Protein AF-A0A1I4UWG9-F1 (afdb_monomer)

Solvent-accessible surface area (backbone atoms only — not comparable to full-atom values): 16525 Å² total; per-residue (Å²): 135,83,64,63,66,64,56,52,54,52,53,52,56,35,49,36,51,18,51,28,23,53,46,4,21,56,43,1,28,54,44,15,39,52,52,28,56,76,71,67,50,53,74,66,58,28,51,51,21,16,55,51,3,14,53,43,12,24,50,24,50,67,44,53,82,50,92,44,73,66,56,28,46,54,44,34,46,52,20,35,51,27,19,46,52,18,21,48,50,27,10,47,44,26,69,68,25,50,83,75,36,92,69,40,33,60,59,49,48,34,59,24,28,17,30,38,27,33,31,24,41,59,24,64,64,23,30,24,32,16,43,26,17,26,50,19,22,51,49,21,60,76,68,67,47,38,62,86,46,48,65,48,49,50,53,9,41,54,22,10,41,54,20,35,47,47,25,46,67,76,46,53,77,84,74,69,98,67,74,83,77,76,79,74,76,77,34,51,54,70,66,52,9,46,51,33,7,50,52,17,23,52,40,30,50,53,44,54,53,46,27,78,73,71,62,56,88,58,52,67,44,15,29,51,29,15,37,71,24,58,46,94,40,44,68,53,14,42,52,40,20,54,28,37,44,56,11,31,54,54,11,40,53,52,18,61,71,41,44,70,46,32,77,77,38,49,68,57,34,53,52,49,32,47,54,23,50,24,46,20,61,52,23,48,87,83,34,48,24,58,12,34,12,23,47,32,20,26,53,46,39,53,38,46,64,72,68,54,75,53,65,66,61,58,48,38,56,53,54,35,28,42,48,14,19,48,51,34,32,51,52,26,52,53,52,50,52,52,53,54,52,50,57,57,60,75,69,54,135

Sequence (349 aa):
MTLAPLQLDLRRTTLFKGARIVASYGMAAVLALALARLLGLGPQERELTLMLAANMALWACVSEAGRSRLHGACLLVLLCVAFVLGAGSFAWLSGLLTHAGVVAPEFALLIGAAAVGGLRRFGSAGAGVGSQFYIGQMLAWSLGLRADHLALLLVAGLASVGAALLARGLLTEFIPPQAPAAPEPPGPDTLTAIEMGLQSGCGALLVLALDALVGLKEPAWAVTACVYVIAGSPAQTLARGRQRMVGTVVGVALGLAALPLVYRAPWLAWVGSAAAMMLYTTALAARYDLACGAFAFTLMVTLAAQGEHSLAVLAARAWETLLGAAIAMILARVLRVLRVRRAAGEAGP

pLDDT: mean 90.26, std 11.13, range [44.56, 98.69]

Structure (mmCIF, N/CA/C/O backbone):
data_AF-A0A1I4UWG9-F1
#
_entry.id   AF-A0A1I4UWG9-F1
#
loop_
_atom_site.group_PDB
_atom_site.id
_atom_site.type_symbol
_atom_site.label_atom_id
_atom_site.label_alt_id
_atom_site.label_comp_id
_atom_site.label_asym_id
_atom_site.label_entity_id
_atom_site.label_seq_id
_atom_site.pdbx_PDB_ins_code
_atom_site.Cartn_x
_atom_site.Cartn_y
_atom_site.Cartn_z
_atom_site.occupancy
_atom_site.B_iso_or_equiv
_atom_site.auth_seq_id
_atom_site.auth_comp_id
_atom_site.auth_asym_id
_atom_site.auth_atom_id
_atom_site.pdbx_PDB_model_num
ATOM 1 N N . MET A 1 1 ? 27.370 -31.043 -6.985 1.00 45.97 1 MET A N 1
ATOM 2 C CA . MET A 1 1 ? 27.483 -29.724 -6.325 1.00 45.97 1 MET A CA 1
ATOM 3 C C . MET A 1 1 ? 26.124 -29.404 -5.706 1.00 45.97 1 MET A C 1
ATOM 5 O O . MET A 1 1 ? 25.134 -29.319 -6.419 1.00 45.97 1 MET A O 1
ATOM 9 N N . THR A 1 2 ? 26.038 -29.440 -4.379 1.00 45.16 2 THR A N 1
ATOM 10 C CA . THR A 1 2 ? 24.802 -29.578 -3.587 1.00 45.16 2 THR A CA 1
ATOM 11 C C . THR A 1 2 ? 24.036 -28.256 -3.459 1.00 45.16 2 THR A C 1
ATOM 13 O O . THR A 1 2 ? 24.419 -27.398 -2.674 1.00 45.16 2 THR A O 1
ATOM 16 N N . LEU A 1 3 ? 22.933 -28.105 -4.201 1.00 52.25 3 LEU A N 1
ATOM 17 C CA . LEU A 1 3 ? 22.003 -26.960 -4.117 1.00 52.25 3 LEU A CA 1
ATOM 18 C C . LEU A 1 3 ? 21.084 -26.990 -2.874 1.00 52.25 3 LEU A C 1
ATOM 20 O O . LEU A 1 3 ? 20.427 -25.999 -2.566 1.00 52.25 3 LEU A O 1
ATOM 24 N N . ALA A 1 4 ? 21.033 -28.116 -2.157 1.00 52.00 4 ALA A N 1
ATOM 25 C CA . ALA A 1 4 ? 20.125 -28.337 -1.031 1.00 52.00 4 ALA A CA 1
ATOM 26 C C . ALA A 1 4 ? 20.292 -27.369 0.170 1.00 52.00 4 ALA A C 1
ATOM 28 O O . ALA A 1 4 ? 19.270 -26.857 0.628 1.00 52.00 4 ALA A O 1
ATOM 29 N N . PRO A 1 5 ? 21.507 -27.062 0.679 1.00 58.38 5 PRO A N 1
ATOM 30 C CA . PRO A 1 5 ? 21.655 -26.174 1.839 1.00 58.38 5 PRO A CA 1
ATOM 31 C C . PRO A 1 5 ? 21.251 -24.722 1.530 1.00 58.38 5 PRO A C 1
ATOM 33 O O . PRO A 1 5 ? 20.501 -24.123 2.293 1.00 58.38 5 PRO A O 1
ATOM 36 N N . LEU A 1 6 ? 21.613 -24.195 0.353 1.00 57.12 6 LEU A N 1
ATOM 37 C CA . LEU A 1 6 ? 21.257 -22.830 -0.060 1.00 57.12 6 LEU A CA 1
ATOM 38 C C . LEU A 1 6 ? 19.732 -22.633 -0.198 1.00 57.12 6 LEU A C 1
ATOM 40 O O . LEU A 1 6 ? 19.195 -21.577 0.135 1.00 57.12 6 LEU A O 1
ATOM 44 N N . GLN A 1 7 ? 19.011 -23.653 -0.677 1.00 55.16 7 GLN A N 1
ATOM 45 C CA . GLN A 1 7 ? 17.549 -23.601 -0.798 1.00 55.16 7 GLN A CA 1
ATOM 46 C C . GLN A 1 7 ? 16.831 -23.640 0.560 1.00 55.16 7 GLN A C 1
ATOM 48 O O . GLN A 1 7 ? 15.765 -23.035 0.701 1.00 55.16 7 GLN A O 1
ATOM 53 N N . LEU A 1 8 ? 17.396 -24.334 1.552 1.00 57.66 8 LEU A N 1
ATOM 54 C CA . LEU A 1 8 ? 16.871 -24.375 2.920 1.00 57.66 8 LEU A CA 1
ATOM 55 C C . LEU A 1 8 ? 16.989 -23.008 3.613 1.00 57.66 8 LEU A C 1
ATOM 57 O O . LEU A 1 8 ? 16.011 -22.554 4.213 1.00 57.66 8 LEU A O 1
ATOM 61 N N . ASP A 1 9 ? 18.118 -22.317 3.448 1.00 64.19 9 ASP A N 1
ATOM 62 C CA . ASP A 1 9 ? 18.363 -20.998 4.052 1.00 64.19 9 ASP A CA 1
ATOM 63 C C . ASP A 1 9 ? 17.466 -19.900 3.460 1.00 64.19 9 ASP A C 1
ATOM 65 O O . ASP A 1 9 ? 16.913 -19.068 4.189 1.00 64.19 9 ASP A O 1
ATOM 69 N N . LEU A 1 10 ? 17.214 -19.938 2.146 1.00 60.25 10 LEU A N 1
ATOM 70 C CA . LEU A 1 10 ? 16.273 -19.016 1.497 1.00 60.25 10 LEU A CA 1
ATOM 71 C C . LEU A 1 10 ? 14.837 -19.218 1.999 1.00 60.25 10 LEU A C 1
ATOM 73 O O . LEU A 1 10 ? 14.144 -18.245 2.305 1.00 60.25 10 LEU A O 1
ATOM 77 N N . ARG A 1 11 ? 14.387 -20.474 2.136 1.00 62.81 11 ARG A N 1
ATOM 78 C CA . ARG A 1 11 ? 13.041 -20.780 2.652 1.00 62.81 11 ARG A CA 1
ATOM 79 C C . ARG A 1 11 ? 12.868 -20.282 4.084 1.00 62.81 11 ARG A C 1
ATOM 81 O O . ARG A 1 11 ? 11.863 -19.629 4.366 1.00 62.81 11 ARG A O 1
ATOM 88 N N . ARG A 1 12 ? 13.854 -20.512 4.957 1.00 69.12 12 ARG A N 1
ATOM 89 C CA . ARG A 1 12 ? 13.839 -19.992 6.336 1.00 69.12 12 ARG A CA 1
ATOM 90 C C . ARG A 1 12 ? 13.755 -18.472 6.354 1.00 69.12 12 ARG A C 1
ATOM 92 O O . ARG A 1 12 ? 12.808 -17.930 6.921 1.00 69.12 12 ARG A O 1
ATOM 99 N N . THR A 1 13 ? 14.633 -17.796 5.618 1.00 72.62 13 THR A N 1
ATOM 100 C CA . THR A 1 13 ? 14.653 -16.327 5.545 1.00 72.62 13 THR A CA 1
ATOM 101 C C . THR A 1 13 ? 13.297 -15.742 5.128 1.00 72.62 13 THR A C 1
ATOM 103 O O . THR A 1 13 ? 12.821 -14.763 5.709 1.00 72.62 13 THR A O 1
ATOM 106 N N . THR A 1 14 ? 12.625 -16.359 4.149 1.00 72.94 14 THR A N 1
ATOM 107 C CA . THR A 1 14 ? 11.300 -15.897 3.699 1.00 72.94 14 THR A CA 1
ATOM 108 C C . THR A 1 14 ? 10.192 -16.111 4.735 1.00 72.94 14 THR A C 1
ATOM 110 O O . THR A 1 14 ? 9.339 -15.237 4.893 1.00 72.94 14 THR A O 1
ATOM 113 N N . LEU A 1 15 ? 10.218 -17.215 5.488 1.00 79.12 15 LEU A N 1
ATOM 114 C CA . LEU A 1 15 ? 9.243 -17.481 6.551 1.00 79.12 15 LEU A CA 1
ATOM 115 C C . LEU A 1 15 ? 9.379 -16.488 7.709 1.00 79.12 15 LEU A C 1
ATOM 117 O O . LEU A 1 15 ? 8.369 -15.952 8.164 1.00 79.12 15 LEU A O 1
ATOM 121 N N . PHE A 1 16 ? 10.609 -16.178 8.132 1.00 84.69 16 PHE A N 1
ATOM 122 C CA . PHE A 1 16 ? 10.856 -15.158 9.157 1.00 84.69 16 PHE A CA 1
ATOM 123 C C . PHE A 1 16 ? 10.387 -13.774 8.712 1.00 84.69 16 PHE A C 1
ATOM 125 O O . PHE A 1 16 ? 9.784 -13.045 9.501 1.00 84.69 16 PHE A O 1
ATOM 132 N N . LYS A 1 17 ? 10.577 -13.426 7.430 1.00 85.75 17 LYS A N 1
ATOM 133 C CA . LYS A 1 17 ? 10.025 -12.183 6.877 1.00 85.75 17 LYS A CA 1
ATOM 134 C C . LYS A 1 17 ? 8.494 -12.158 6.959 1.00 85.75 17 LYS A C 1
ATOM 136 O O . LYS A 1 17 ? 7.943 -11.151 7.401 1.00 85.75 17 LYS A O 1
ATOM 141 N N . GLY A 1 18 ? 7.821 -13.249 6.592 1.00 87.38 18 GLY A N 1
ATOM 142 C CA . GLY A 1 18 ? 6.366 -13.368 6.716 1.00 87.38 18 GLY A CA 1
ATOM 143 C C . GLY A 1 18 ? 5.885 -13.238 8.165 1.00 87.38 18 GLY A C 1
ATOM 144 O O . GLY A 1 18 ? 4.992 -12.440 8.449 1.00 87.38 18 GLY A O 1
ATOM 145 N N . ALA A 1 19 ? 6.513 -13.959 9.098 1.00 90.56 19 ALA A N 1
ATOM 146 C CA . ALA A 1 19 ? 6.181 -13.895 10.522 1.00 90.56 19 ALA A CA 1
ATOM 147 C C . ALA A 1 19 ? 6.368 -12.480 11.091 1.00 90.56 19 ALA A C 1
ATOM 149 O O . ALA A 1 19 ? 5.523 -11.990 11.840 1.00 90.56 19 ALA A O 1
ATOM 150 N N . ARG A 1 20 ? 7.435 -11.785 10.678 1.00 92.38 20 ARG A N 1
ATOM 151 C CA . ARG A 1 20 ? 7.710 -10.406 11.090 1.00 92.38 20 ARG A CA 1
ATOM 152 C C . ARG A 1 20 ? 6.604 -9.439 10.691 1.00 92.38 20 ARG A C 1
ATOM 154 O O . ARG A 1 20 ? 6.311 -8.541 11.464 1.00 92.38 20 ARG A O 1
ATOM 161 N N . ILE A 1 21 ? 5.988 -9.630 9.528 1.00 93.25 21 ILE A N 1
ATOM 162 C CA . ILE A 1 21 ? 4.917 -8.763 9.018 1.00 93.25 21 ILE A CA 1
ATOM 163 C C . ILE A 1 21 ? 3.648 -8.898 9.864 1.00 93.25 21 ILE A C 1
ATOM 165 O O . ILE A 1 21 ? 3.046 -7.895 10.252 1.00 93.25 21 ILE A O 1
ATOM 169 N N . VAL A 1 22 ? 3.276 -10.132 10.210 1.00 94.38 22 VAL A N 1
ATOM 170 C CA . VAL A 1 22 ? 2.136 -10.400 11.100 1.00 94.38 22 VAL A CA 1
ATOM 171 C C . VAL A 1 22 ? 2.426 -9.876 12.511 1.00 94.38 22 VAL A C 1
ATOM 173 O O . VAL A 1 22 ? 1.591 -9.197 13.108 1.00 94.38 22 VAL A O 1
ATOM 176 N N . ALA A 1 23 ? 3.633 -10.123 13.026 1.00 95.25 23 ALA A N 1
ATOM 177 C CA . ALA A 1 23 ? 4.042 -9.657 14.345 1.00 95.25 23 ALA A CA 1
ATOM 178 C C . ALA A 1 23 ? 4.081 -8.122 14.432 1.00 95.25 23 ALA A C 1
ATOM 180 O O . ALA A 1 23 ? 3.583 -7.555 15.403 1.00 95.25 23 ALA A O 1
ATOM 181 N N . SER A 1 24 ? 4.621 -7.437 13.417 1.00 96.62 24 SER A N 1
ATOM 182 C CA . SER A 1 24 ? 4.671 -5.972 13.382 1.00 96.62 24 SER A CA 1
ATOM 183 C C . SER A 1 24 ? 3.277 -5.355 13.354 1.00 96.62 24 SER A C 1
ATOM 185 O O . SER A 1 24 ? 3.057 -4.364 14.041 1.00 96.62 24 SER A O 1
ATOM 187 N N . TYR A 1 25 ? 2.328 -5.959 12.626 1.00 96.69 25 TYR A N 1
ATOM 188 C CA . TYR A 1 25 ? 0.930 -5.518 12.608 1.00 96.69 25 TYR A CA 1
ATOM 189 C C . TYR A 1 25 ? 0.307 -5.580 14.010 1.00 96.69 25 TYR A C 1
ATOM 191 O O . TYR A 1 25 ? -0.193 -4.576 14.517 1.00 96.69 25 TYR A O 1
ATOM 199 N N . GLY A 1 26 ? 0.388 -6.746 14.664 1.00 95.94 26 GLY A N 1
ATOM 200 C CA . GLY A 1 26 ? -0.192 -6.952 15.993 1.00 95.94 26 GLY A CA 1
ATOM 201 C C . GLY A 1 26 ? 0.456 -6.077 17.068 1.00 95.94 26 GLY A C 1
ATOM 202 O O . GLY A 1 26 ? -0.244 -5.439 17.853 1.00 95.94 26 GLY A O 1
ATOM 203 N N . MET A 1 27 ? 1.789 -5.986 17.079 1.00 97.62 27 MET A N 1
ATOM 204 C CA . MET A 1 27 ? 2.506 -5.142 18.040 1.00 97.62 27 MET A CA 1
ATOM 205 C C . MET A 1 27 ? 2.220 -3.655 17.834 1.00 97.62 27 MET A C 1
ATOM 207 O O . MET A 1 27 ? 2.049 -2.940 18.818 1.00 97.62 27 MET A O 1
ATOM 211 N N . ALA A 1 28 ? 2.126 -3.189 16.586 1.00 98.31 28 ALA A N 1
ATOM 212 C CA . ALA A 1 28 ? 1.790 -1.799 16.299 1.00 98.31 28 ALA A CA 1
ATOM 213 C C . ALA A 1 28 ? 0.372 -1.462 16.763 1.00 98.31 28 ALA A C 1
ATOM 215 O O . ALA A 1 28 ? 0.177 -0.413 17.370 1.00 98.31 28 ALA A O 1
ATOM 216 N N . ALA A 1 29 ? -0.592 -2.368 16.562 1.00 97.25 29 ALA A N 1
ATOM 217 C CA . ALA A 1 29 ? -1.955 -2.191 17.054 1.00 97.25 29 ALA A CA 1
ATOM 218 C C . ALA A 1 29 ? -2.005 -2.053 18.587 1.00 97.25 29 ALA A C 1
ATOM 220 O O . ALA A 1 29 ? -2.629 -1.129 19.113 1.00 97.25 29 ALA A O 1
ATOM 221 N N . VAL A 1 30 ? -1.304 -2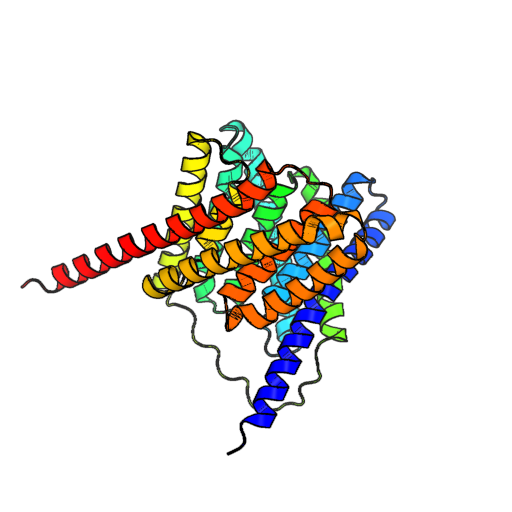.935 19.310 1.00 97.94 30 VAL A N 1
ATOM 222 C CA . VAL A 1 30 ? -1.239 -2.906 20.783 1.00 97.94 30 VAL A CA 1
ATOM 223 C C . VAL A 1 30 ? -0.536 -1.645 21.288 1.00 97.94 30 VAL A C 1
ATOM 225 O O . VAL A 1 30 ? -1.047 -0.977 22.189 1.00 97.94 30 VAL A O 1
ATOM 228 N N . LEU A 1 31 ? 0.610 -1.290 20.700 1.00 98.12 31 LEU A N 1
ATOM 229 C CA . LEU A 1 31 ? 1.379 -0.113 21.102 1.00 98.12 31 LEU A CA 1
ATOM 230 C C . LEU A 1 31 ? 0.610 1.185 20.821 1.00 98.12 31 LEU A C 1
ATOM 232 O O . LEU A 1 31 ? 0.565 2.064 21.679 1.00 98.12 31 LEU A O 1
ATOM 236 N N . ALA A 1 32 ? -0.045 1.285 19.664 1.00 98.06 32 ALA A N 1
ATOM 237 C CA . ALA A 1 32 ? -0.890 2.422 19.316 1.00 98.06 32 ALA A CA 1
ATOM 238 C C . ALA A 1 32 ? -2.060 2.578 20.290 1.00 98.06 32 ALA A C 1
ATOM 240 O O . ALA A 1 32 ? -2.316 3.682 20.762 1.00 98.06 32 ALA A O 1
ATOM 241 N N . LEU A 1 33 ? -2.728 1.479 20.656 1.00 96.94 33 LEU A N 1
ATOM 242 C CA . LEU A 1 33 ? -3.815 1.512 21.633 1.00 96.94 33 LEU A CA 1
ATOM 243 C C . LEU A 1 33 ? -3.332 1.963 23.018 1.00 96.94 33 LEU A C 1
ATOM 245 O O . LEU A 1 33 ? -4.026 2.727 23.691 1.00 96.94 33 LEU A O 1
ATOM 249 N N . ALA A 1 34 ? -2.155 1.503 23.448 1.00 97.62 34 ALA A N 1
ATOM 250 C CA . ALA A 1 34 ? -1.554 1.918 24.711 1.00 97.62 34 ALA A CA 1
ATOM 251 C C . ALA A 1 34 ? -1.223 3.419 24.708 1.00 97.62 34 ALA A C 1
ATOM 253 O O . ALA A 1 34 ? -1.657 4.137 25.608 1.00 97.62 34 ALA A O 1
ATOM 254 N N . LEU A 1 35 ? -0.532 3.907 23.672 1.00 97.50 35 LEU A N 1
ATOM 255 C CA . LEU A 1 35 ? -0.201 5.328 23.523 1.00 97.50 35 LEU A CA 1
ATOM 256 C C . LEU A 1 35 ? -1.456 6.200 23.455 1.00 97.50 35 LEU A C 1
ATOM 258 O O . LEU A 1 35 ? -1.546 7.206 24.149 1.00 97.50 35 LEU A O 1
ATOM 262 N N . ALA A 1 36 ? -2.457 5.788 22.681 1.00 96.56 36 ALA A N 1
ATOM 263 C CA . ALA A 1 36 ? -3.693 6.539 22.534 1.00 96.56 36 ALA A CA 1
ATOM 264 C C . ALA A 1 36 ? -4.489 6.624 23.852 1.00 96.56 36 ALA A C 1
ATOM 266 O O . ALA A 1 36 ? -5.091 7.655 24.140 1.00 96.56 36 ALA A O 1
ATOM 267 N N . ARG A 1 37 ? -4.447 5.583 24.699 1.00 96.50 37 ARG A N 1
ATOM 268 C CA . ARG A 1 37 ? -5.008 5.637 26.063 1.00 96.50 37 ARG A CA 1
ATOM 269 C C . ARG A 1 37 ? -4.228 6.583 26.975 1.00 96.50 37 ARG A C 1
ATOM 271 O O . ARG A 1 37 ? -4.854 7.330 27.717 1.00 96.50 37 ARG A O 1
ATOM 278 N N . LEU A 1 38 ? -2.895 6.561 26.917 1.00 97.56 38 LEU A N 1
ATOM 279 C CA . LEU A 1 38 ? -2.044 7.457 27.712 1.00 97.56 38 LEU A CA 1
ATOM 280 C C . LEU A 1 38 ? -2.258 8.931 27.349 1.00 97.56 38 LEU A C 1
ATOM 282 O O . LEU A 1 38 ? -2.202 9.790 28.221 1.00 97.56 38 LEU A O 1
ATOM 286 N N . LEU A 1 39 ? -2.541 9.210 26.078 1.00 97.50 39 LEU A N 1
ATOM 287 C CA . LEU A 1 39 ? -2.839 10.550 25.572 1.00 97.50 39 LEU A CA 1
ATOM 288 C C . LEU A 1 39 ? -4.299 10.982 25.796 1.00 97.50 39 LEU A C 1
ATOM 290 O O . LEU A 1 39 ? -4.667 12.081 25.396 1.00 97.50 39 LEU A O 1
ATOM 294 N N . GLY A 1 40 ? -5.136 10.142 26.416 1.00 97.50 40 GLY A N 1
ATOM 295 C CA . GLY A 1 40 ? -6.536 10.473 26.694 1.00 97.50 40 GLY A CA 1
ATOM 296 C C . GLY A 1 40 ? -7.428 10.560 25.451 1.00 97.50 40 GLY A C 1
ATOM 297 O O . GLY A 1 40 ? -8.461 11.223 25.501 1.00 97.50 40 GLY A O 1
ATOM 298 N N . LEU A 1 41 ? -7.051 9.902 24.348 1.00 97.38 41 LEU A N 1
ATOM 299 C CA . LEU A 1 41 ? -7.793 9.964 23.089 1.00 97.38 41 LEU A CA 1
ATOM 300 C C . LEU A 1 41 ? -9.161 9.269 23.178 1.00 97.38 41 LEU A C 1
ATOM 302 O O . LEU A 1 41 ? -9.331 8.226 23.831 1.00 97.38 41 LEU A O 1
ATOM 306 N N . GLY A 1 42 ? -10.137 9.818 22.458 1.00 97.56 42 GLY A N 1
ATOM 307 C CA . GLY A 1 42 ? -11.492 9.285 22.366 1.00 97.56 42 GLY A CA 1
ATOM 308 C C . GLY A 1 42 ? -11.551 7.885 21.732 1.00 97.56 42 GLY A C 1
ATOM 309 O O . GLY A 1 42 ? -10.574 7.399 21.160 1.00 97.56 42 GLY A O 1
ATOM 310 N N . PRO A 1 43 ? -12.684 7.162 21.833 1.00 96.81 43 PRO A N 1
ATOM 311 C CA . PRO A 1 43 ? -12.838 5.836 21.222 1.00 96.81 43 PRO A CA 1
ATOM 312 C C . PRO A 1 43 ? -12.535 5.797 19.714 1.00 96.81 43 PRO A C 1
ATOM 314 O O . PRO A 1 43 ? -11.781 4.932 19.277 1.00 96.81 43 PRO A O 1
ATOM 317 N N . GLN A 1 44 ? -13.057 6.758 18.947 1.00 96.00 44 GLN A N 1
ATOM 318 C CA . GLN A 1 44 ? -12.861 6.828 17.493 1.00 96.00 44 GLN A CA 1
ATOM 319 C C . GLN A 1 44 ? -11.403 7.134 17.121 1.00 96.00 44 GLN A C 1
ATOM 321 O O . GLN A 1 44 ? -10.819 6.470 16.270 1.00 96.00 44 GLN A O 1
ATOM 326 N N . GLU A 1 45 ? -10.776 8.088 17.813 1.00 97.31 45 GLU A N 1
ATOM 327 C CA . GLU A 1 45 ? -9.366 8.439 17.604 1.00 97.31 45 GLU A CA 1
ATOM 328 C C . GLU A 1 45 ? -8.432 7.264 17.929 1.00 97.31 45 GLU A C 1
ATOM 330 O O . GLU A 1 45 ? -7.443 7.034 17.228 1.00 97.31 45 GLU A O 1
ATOM 335 N N . ARG A 1 46 ? -8.757 6.485 18.971 1.00 97.44 46 ARG A N 1
ATOM 336 C CA . ARG A 1 46 ? -8.034 5.256 19.334 1.00 97.44 46 ARG A CA 1
ATOM 337 C C . ARG A 1 46 ? -8.107 4.205 18.231 1.00 97.44 46 ARG A C 1
ATOM 339 O O . ARG A 1 46 ? -7.078 3.622 17.895 1.00 97.44 46 ARG A O 1
ATOM 346 N N . GLU A 1 47 ? -9.292 3.970 17.676 1.00 96.00 47 GLU A N 1
ATOM 347 C CA . GLU A 1 47 ? -9.491 3.033 16.567 1.00 96.00 47 GLU A CA 1
ATOM 348 C C . GLU A 1 47 ? -8.724 3.473 15.315 1.00 96.00 47 GLU A C 1
ATOM 350 O O . GLU A 1 47 ? -7.973 2.684 14.736 1.00 96.00 47 GLU A O 1
ATOM 355 N N . LEU A 1 48 ? -8.820 4.756 14.960 1.00 96.81 48 LEU A N 1
ATOM 356 C CA . LEU A 1 48 ? -8.097 5.336 13.832 1.00 96.81 48 LEU A CA 1
ATOM 357 C C . LEU A 1 48 ? -6.575 5.191 13.999 1.00 96.81 48 LEU A C 1
ATOM 359 O O . LEU A 1 48 ? -5.888 4.717 13.093 1.00 96.81 48 LEU A O 1
ATOM 363 N N . THR A 1 49 ? -6.047 5.539 15.176 1.00 97.69 49 THR A N 1
ATOM 364 C CA . THR A 1 49 ? -4.608 5.444 15.487 1.00 97.69 49 THR A CA 1
ATOM 365 C C . THR A 1 49 ? -4.117 3.996 15.401 1.00 97.69 49 THR A C 1
ATOM 367 O O . THR A 1 49 ? -3.045 3.738 14.848 1.00 97.69 49 THR A O 1
ATOM 370 N N . LEU A 1 50 ? -4.912 3.040 15.898 1.00 97.12 50 LEU A N 1
ATOM 371 C CA . LEU A 1 50 ? -4.625 1.608 15.802 1.00 97.12 50 LEU A CA 1
ATOM 372 C C . LEU A 1 50 ? -4.544 1.155 14.342 1.00 97.12 50 LEU A C 1
ATOM 374 O O . LEU A 1 50 ? -3.551 0.535 13.953 1.00 97.12 50 LEU A O 1
ATOM 378 N N . MET A 1 51 ? -5.556 1.480 13.534 1.00 96.06 51 MET A N 1
ATOM 379 C CA . MET A 1 51 ? -5.625 1.081 12.126 1.00 96.06 51 MET A CA 1
ATOM 380 C C . MET A 1 51 ? -4.460 1.655 11.314 1.00 96.06 51 MET A C 1
ATOM 382 O O . MET A 1 51 ? -3.843 0.927 10.530 1.00 96.06 51 MET A O 1
ATOM 386 N N . LEU A 1 52 ? -4.115 2.928 11.533 1.00 98.06 52 LEU A N 1
ATOM 387 C CA . LEU A 1 52 ? -2.973 3.581 10.891 1.00 98.06 52 LEU A CA 1
ATOM 388 C C . LEU A 1 52 ? -1.649 2.904 11.266 1.00 98.06 52 LEU A C 1
ATOM 390 O O . LEU A 1 52 ? -0.868 2.550 10.382 1.00 98.06 52 LEU A O 1
ATOM 394 N N . ALA A 1 53 ? -1.402 2.687 12.561 1.00 98.56 53 ALA A N 1
ATOM 395 C CA . ALA A 1 53 ? -0.146 2.113 13.037 1.00 98.56 53 ALA A CA 1
ATOM 396 C C . ALA A 1 53 ? 0.048 0.672 12.548 1.00 98.56 53 ALA A C 1
ATOM 398 O O . ALA A 1 53 ? 1.126 0.320 12.066 1.00 98.56 53 ALA A O 1
ATOM 399 N N . ALA A 1 54 ? -1.000 -0.151 12.640 1.00 97.62 54 ALA A N 1
ATOM 400 C CA . ALA A 1 54 ? -0.954 -1.555 12.250 1.00 97.62 54 ALA A CA 1
ATOM 401 C C . ALA A 1 54 ? -0.666 -1.720 10.751 1.00 97.62 54 ALA A C 1
ATOM 403 O O . ALA A 1 54 ? 0.241 -2.466 10.369 1.00 97.62 54 ALA A O 1
ATOM 404 N N . ASN A 1 55 ? -1.378 -0.974 9.899 1.00 97.31 55 ASN A N 1
ATOM 405 C CA . ASN A 1 55 ? -1.165 -1.012 8.453 1.00 97.31 55 ASN A CA 1
ATOM 406 C C . ASN A 1 55 ? 0.213 -0.471 8.061 1.00 97.31 55 ASN A C 1
ATOM 408 O O . ASN A 1 55 ? 0.901 -1.092 7.251 1.00 97.31 55 ASN A O 1
ATOM 412 N N . MET A 1 56 ? 0.648 0.642 8.652 1.00 98.38 56 MET A N 1
ATOM 413 C CA . MET A 1 56 ? 1.965 1.212 8.372 1.00 98.38 56 MET A CA 1
ATOM 414 C C . MET A 1 56 ? 3.095 0.233 8.714 1.00 98.38 56 MET A C 1
ATOM 416 O O . MET A 1 56 ? 3.979 0.010 7.887 1.00 98.38 56 MET A O 1
ATOM 420 N N . ALA A 1 57 ? 3.043 -0.412 9.882 1.00 98.19 57 ALA A N 1
ATOM 421 C CA . ALA A 1 57 ? 4.075 -1.355 10.311 1.00 98.19 57 ALA A CA 1
ATOM 422 C C . ALA A 1 57 ? 4.122 -2.599 9.413 1.00 98.19 57 ALA A C 1
ATOM 424 O O . ALA A 1 57 ? 5.202 -3.046 9.010 1.00 98.19 57 ALA A O 1
ATOM 425 N N . LEU A 1 58 ? 2.943 -3.132 9.069 1.00 96.75 58 LEU A N 1
ATOM 426 C CA . LEU A 1 58 ? 2.780 -4.256 8.148 1.00 96.75 58 LEU A CA 1
ATOM 427 C C . LEU A 1 58 ? 3.407 -3.944 6.790 1.00 96.75 58 LEU A C 1
ATOM 429 O O . LEU A 1 58 ? 4.262 -4.696 6.312 1.00 96.75 58 LEU A O 1
ATOM 433 N N . TRP A 1 59 ? 3.023 -2.824 6.179 1.00 97.25 59 TRP A N 1
ATOM 434 C CA . TRP A 1 59 ? 3.480 -2.477 4.839 1.00 97.25 59 TRP A CA 1
ATOM 435 C C . TRP A 1 59 ? 4.952 -2.069 4.820 1.00 97.25 59 TRP A C 1
ATOM 437 O O . TRP A 1 59 ? 5.663 -2.466 3.893 1.00 97.25 59 TRP A O 1
ATOM 447 N N . ALA A 1 60 ? 5.451 -1.386 5.852 1.00 97.25 60 ALA A N 1
ATOM 448 C CA . ALA A 1 60 ? 6.879 -1.129 6.000 1.00 97.25 60 ALA A CA 1
ATOM 449 C C . ALA A 1 60 ? 7.673 -2.445 6.013 1.00 97.25 60 ALA A C 1
ATOM 451 O O . ALA A 1 60 ? 8.661 -2.575 5.292 1.00 97.25 60 ALA A O 1
ATOM 452 N N . CYS A 1 61 ? 7.210 -3.468 6.739 1.00 95.00 61 CYS A N 1
ATOM 453 C CA . CYS A 1 61 ? 7.871 -4.775 6.765 1.00 95.00 61 CYS A CA 1
ATOM 454 C C . CYS A 1 61 ? 7.779 -5.548 5.436 1.00 95.00 61 CYS A C 1
ATOM 456 O O . CYS A 1 61 ? 8.710 -6.294 5.110 1.00 95.00 61 CYS A O 1
ATOM 458 N N . VAL A 1 62 ? 6.705 -5.365 4.656 1.00 93.56 62 VAL A N 1
ATOM 459 C CA . VAL A 1 62 ? 6.586 -5.900 3.285 1.00 93.56 62 VAL A CA 1
ATOM 460 C C . VAL A 1 62 ? 7.651 -5.273 2.378 1.00 93.56 62 VAL A C 1
ATOM 462 O O . VAL A 1 62 ? 8.398 -5.998 1.709 1.00 93.56 62 VAL A O 1
ATOM 465 N N . SER A 1 63 ? 7.731 -3.938 2.383 1.00 93.81 63 SER A N 1
ATOM 466 C CA . SER A 1 63 ? 8.629 -3.138 1.538 1.00 93.81 63 SER A CA 1
ATOM 467 C C . SER A 1 63 ? 10.097 -3.188 1.966 1.00 93.81 63 SER A C 1
ATOM 469 O O . SER A 1 63 ? 10.973 -2.786 1.204 1.00 93.81 63 SER A O 1
ATOM 471 N N . GLU A 1 64 ? 10.386 -3.682 3.167 1.00 91.88 64 GLU A N 1
ATOM 472 C CA . GLU A 1 64 ? 11.744 -3.792 3.685 1.00 91.88 64 GLU A CA 1
ATOM 473 C C . GLU A 1 64 ? 12.570 -4.827 2.902 1.00 91.88 64 GLU A C 1
ATOM 475 O O . GLU A 1 64 ? 12.184 -5.991 2.754 1.00 91.88 64 GLU A O 1
ATOM 480 N N . ALA A 1 65 ? 13.733 -4.394 2.417 1.00 85.62 65 ALA A N 1
ATOM 481 C CA . ALA A 1 65 ? 14.700 -5.196 1.664 1.00 85.62 65 ALA A CA 1
ATOM 482 C C . ALA A 1 65 ? 16.123 -5.029 2.236 1.00 85.62 65 ALA A C 1
ATOM 484 O O . ALA A 1 65 ? 17.107 -4.893 1.512 1.00 85.62 65 ALA A O 1
ATOM 485 N N . GLY A 1 66 ? 16.239 -4.944 3.560 1.00 78.94 66 GLY A N 1
ATOM 486 C CA . GLY A 1 66 ? 17.475 -4.590 4.231 1.00 78.94 66 GLY A CA 1
ATOM 487 C C . GLY A 1 66 ? 18.475 -5.741 4.300 1.00 78.94 66 GLY A C 1
ATOM 488 O O . GLY A 1 66 ? 18.162 -6.842 4.739 1.00 78.94 66 GLY A O 1
ATOM 489 N N . ARG A 1 67 ? 19.718 -5.432 3.928 1.00 76.62 67 ARG A N 1
ATOM 490 C CA . ARG A 1 67 ? 20.874 -6.340 3.855 1.00 76.62 67 ARG A CA 1
ATOM 491 C C . ARG A 1 67 ? 21.519 -6.672 5.201 1.00 76.62 67 ARG A C 1
ATOM 493 O O . ARG A 1 67 ? 22.199 -7.678 5.334 1.00 76.62 67 ARG A O 1
ATOM 500 N N . SER A 1 68 ? 21.341 -5.808 6.194 1.00 80.00 68 SER A N 1
ATOM 501 C CA . SER A 1 68 ? 21.871 -5.994 7.545 1.00 80.00 68 SER A CA 1
ATOM 502 C C . SER A 1 68 ? 20.843 -5.553 8.578 1.00 80.00 68 SER A C 1
ATOM 504 O O . SER A 1 68 ? 19.842 -4.907 8.244 1.00 80.00 68 SER A O 1
ATOM 506 N N . ARG A 1 69 ? 21.070 -5.886 9.852 1.00 82.31 69 ARG A N 1
ATOM 507 C CA . ARG A 1 69 ? 20.177 -5.477 10.946 1.00 82.31 69 ARG A CA 1
ATOM 508 C C . ARG A 1 69 ? 19.993 -3.965 10.980 1.00 82.31 69 ARG A C 1
ATOM 510 O O . ARG A 1 69 ? 18.855 -3.516 10.863 1.00 82.31 69 ARG A O 1
ATOM 517 N N . LEU A 1 70 ? 21.099 -3.220 11.042 1.00 86.62 70 LEU A N 1
ATOM 518 C CA . LEU A 1 70 ? 21.086 -1.759 11.075 1.00 86.62 70 LEU A CA 1
ATOM 519 C C . LEU A 1 70 ? 20.501 -1.172 9.790 1.00 86.62 70 LEU A C 1
ATOM 521 O O . LEU A 1 70 ? 19.608 -0.339 9.859 1.00 86.62 70 LEU A O 1
ATOM 525 N N . HIS A 1 71 ? 20.928 -1.653 8.618 1.00 88.00 71 HIS A N 1
ATOM 526 C CA . HIS A 1 71 ? 20.432 -1.117 7.351 1.00 88.00 71 HIS A CA 1
ATOM 527 C C . HIS A 1 71 ? 18.919 -1.309 7.199 1.00 88.00 71 HIS A C 1
ATOM 529 O O . HIS A 1 71 ? 18.217 -0.377 6.819 1.00 88.00 71 HIS A O 1
ATOM 535 N N . GLY A 1 72 ? 18.393 -2.487 7.542 1.00 90.19 72 GLY A N 1
ATOM 536 C CA . GLY A 1 72 ? 16.949 -2.700 7.505 1.00 90.19 72 GLY A CA 1
ATOM 537 C C . GLY A 1 72 ? 16.191 -1.986 8.623 1.00 90.19 72 GLY A C 1
ATOM 538 O O . GLY A 1 72 ? 15.051 -1.604 8.405 1.00 90.19 72 GLY A O 1
ATOM 539 N N . ALA A 1 73 ? 16.804 -1.735 9.785 1.00 92.88 73 ALA A N 1
ATOM 540 C CA . ALA A 1 73 ? 16.214 -0.880 10.818 1.00 92.88 73 ALA A CA 1
ATOM 541 C C . ALA A 1 73 ? 16.074 0.569 10.322 1.00 92.88 73 ALA A C 1
ATOM 543 O O . ALA A 1 73 ? 14.982 1.131 10.376 1.00 92.88 73 ALA A O 1
ATOM 544 N N . CYS A 1 74 ? 17.139 1.139 9.748 1.00 94.94 74 CYS A N 1
ATOM 545 C CA . CYS A 1 74 ? 17.096 2.456 9.110 1.00 94.94 74 CYS A CA 1
ATOM 546 C C . CYS A 1 74 ? 16.061 2.499 7.977 1.00 94.94 74 CYS A C 1
ATOM 548 O O . CYS A 1 74 ? 15.314 3.468 7.862 1.00 94.94 74 CYS A O 1
ATOM 550 N N . LEU A 1 75 ? 15.980 1.435 7.170 1.00 95.31 75 LEU A N 1
ATOM 551 C CA . LEU A 1 75 ? 14.995 1.339 6.098 1.00 95.31 75 LEU A CA 1
ATOM 552 C C . LEU A 1 75 ? 13.563 1.303 6.646 1.00 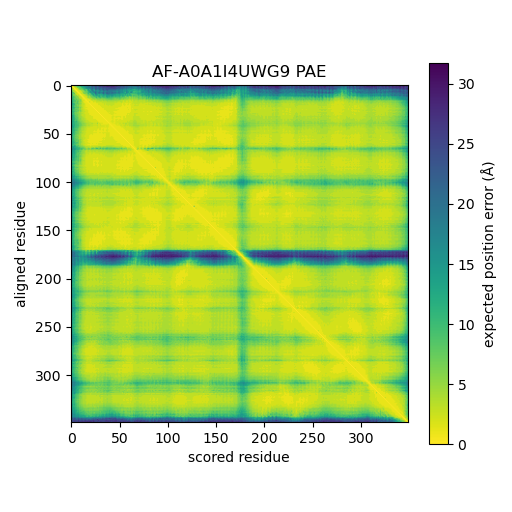95.31 75 LEU A C 1
ATOM 554 O O . LEU A 1 75 ? 12.717 2.004 6.114 1.00 95.31 75 LEU A O 1
ATOM 558 N N . LEU A 1 76 ? 13.276 0.560 7.718 1.00 97.12 76 LEU A N 1
ATOM 559 C CA . LEU A 1 76 ? 11.942 0.546 8.337 1.00 97.12 76 LEU A CA 1
ATOM 560 C C . LEU A 1 76 ? 11.522 1.927 8.844 1.00 97.12 76 LEU A C 1
ATOM 562 O O . LEU A 1 76 ? 10.376 2.319 8.630 1.00 97.12 76 LEU A O 1
ATOM 566 N N . VAL A 1 77 ? 12.442 2.673 9.464 1.00 98.25 77 VAL A N 1
ATOM 567 C CA . VAL A 1 77 ? 12.187 4.061 9.880 1.00 98.25 77 VAL A CA 1
ATOM 568 C C . VAL A 1 77 ? 11.850 4.916 8.660 1.00 98.25 77 VAL A C 1
ATOM 570 O O . VAL A 1 77 ? 10.809 5.567 8.641 1.00 98.25 77 VAL A O 1
ATOM 573 N N . LEU A 1 78 ? 12.680 4.860 7.615 1.00 98.25 78 LEU A N 1
ATOM 574 C CA . LEU A 1 78 ? 12.460 5.609 6.376 1.00 98.25 78 LEU A CA 1
ATOM 575 C C . LEU A 1 78 ? 11.116 5.259 5.715 1.00 98.25 78 LEU A C 1
ATOM 577 O O . LEU A 1 78 ? 10.407 6.147 5.252 1.00 98.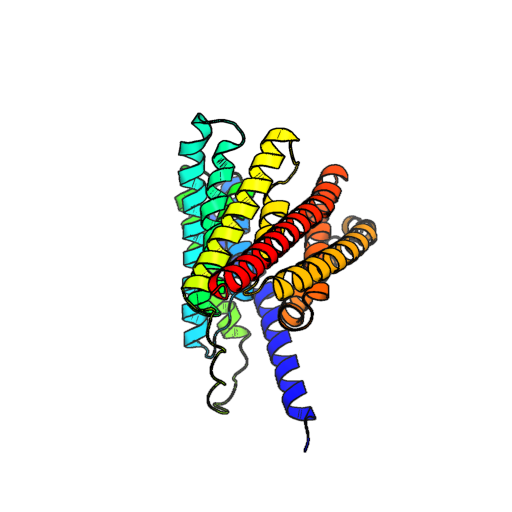25 78 LEU A O 1
ATOM 581 N N . LEU A 1 79 ? 10.754 3.976 5.690 1.00 98.50 79 LEU A N 1
ATOM 582 C CA . LEU A 1 79 ? 9.500 3.477 5.127 1.00 98.50 79 LEU A CA 1
ATOM 583 C C . LEU A 1 79 ? 8.280 3.964 5.924 1.00 98.50 79 LEU A C 1
ATOM 585 O O . LEU A 1 79 ? 7.304 4.399 5.317 1.00 98.50 79 LEU A O 1
ATOM 589 N N . CYS A 1 80 ? 8.345 3.968 7.259 1.00 98.50 80 CYS A N 1
ATOM 590 C CA . CYS A 1 80 ? 7.280 4.536 8.094 1.00 98.50 80 CYS A CA 1
ATOM 591 C C . CYS A 1 80 ? 7.165 6.055 7.904 1.00 98.50 80 CYS A C 1
ATOM 593 O O . CYS A 1 80 ? 6.063 6.578 7.782 1.00 98.50 80 CYS A O 1
ATOM 595 N N . VAL A 1 81 ? 8.289 6.774 7.812 1.00 98.56 81 VAL A N 1
ATOM 596 C CA . VAL A 1 81 ? 8.280 8.217 7.518 1.00 98.56 81 VAL A CA 1
ATOM 597 C C . VAL A 1 81 ? 7.644 8.487 6.154 1.00 98.56 81 VAL A C 1
ATOM 599 O O . VAL A 1 81 ? 6.787 9.358 6.047 1.00 98.56 81 VAL A O 1
ATOM 602 N N . ALA A 1 82 ? 7.997 7.716 5.123 1.00 98.69 82 ALA A N 1
ATOM 603 C CA . ALA A 1 82 ? 7.392 7.838 3.799 1.00 98.69 82 ALA A CA 1
ATOM 604 C C . ALA A 1 82 ? 5.872 7.624 3.836 1.00 98.69 82 ALA A C 1
ATOM 606 O O . ALA A 1 82 ? 5.138 8.373 3.195 1.00 98.69 82 ALA A O 1
ATOM 607 N N . PHE A 1 83 ? 5.399 6.656 4.625 1.00 98.69 83 PHE A N 1
ATOM 608 C CA . PHE A 1 83 ? 3.975 6.428 4.854 1.00 98.69 83 PHE A CA 1
ATOM 609 C C . PHE A 1 83 ? 3.293 7.638 5.504 1.00 98.69 83 PHE A C 1
ATOM 611 O O . PHE A 1 83 ? 2.278 8.107 4.993 1.00 98.69 83 PHE A O 1
ATOM 618 N N . VAL A 1 84 ? 3.857 8.170 6.597 1.00 98.69 84 VAL A N 1
ATOM 619 C CA . VAL A 1 84 ? 3.335 9.362 7.294 1.00 98.69 84 VAL A CA 1
ATOM 620 C C . VAL A 1 84 ? 3.282 10.560 6.347 1.00 98.69 84 VAL A C 1
ATOM 622 O O . VAL A 1 84 ? 2.273 11.256 6.299 1.00 98.69 84 VAL A O 1
ATOM 625 N N . LEU A 1 85 ? 4.329 10.784 5.551 1.00 98.62 85 LEU A N 1
ATOM 626 C CA . LEU A 1 85 ? 4.356 11.858 4.555 1.00 98.62 85 LEU A CA 1
ATOM 627 C C . LEU A 1 85 ? 3.288 11.658 3.475 1.00 98.62 85 LEU A C 1
ATOM 629 O O . LEU A 1 85 ? 2.616 12.613 3.098 1.00 98.62 85 LEU A O 1
ATOM 633 N N . GLY A 1 86 ? 3.093 10.422 3.016 1.00 98.44 86 GLY A N 1
ATOM 634 C CA . GLY A 1 86 ? 2.026 10.063 2.089 1.00 98.44 86 GLY A CA 1
ATOM 635 C C . GLY A 1 86 ? 0.649 10.383 2.661 1.00 98.44 86 GLY A C 1
ATOM 636 O O . GLY A 1 86 ? -0.078 11.205 2.105 1.00 98.44 86 GLY A O 1
ATOM 637 N N . ALA A 1 87 ? 0.317 9.803 3.812 1.00 98.44 87 ALA A N 1
ATOM 638 C CA . ALA A 1 87 ? -0.963 10.015 4.482 1.00 98.44 87 ALA A CA 1
ATOM 639 C C . ALA A 1 87 ? -1.212 11.496 4.817 1.00 98.44 87 ALA A C 1
ATOM 641 O O . ALA A 1 87 ? -2.299 12.012 4.560 1.00 98.44 87 ALA A O 1
ATOM 642 N N . GLY A 1 88 ? -0.192 12.202 5.311 1.00 98.25 88 GLY A N 1
ATOM 643 C CA . GLY A 1 88 ? -0.262 13.630 5.608 1.00 98.25 88 GLY A CA 1
ATOM 644 C C . GLY A 1 88 ? -0.458 14.485 4.356 1.00 98.25 88 GLY A C 1
ATOM 645 O O . GLY A 1 88 ? -1.268 15.411 4.373 1.00 98.25 88 GLY A O 1
ATOM 646 N N . SER A 1 89 ? 0.208 14.142 3.245 1.00 98.06 89 SER A N 1
ATOM 647 C CA . SER A 1 89 ? 0.011 14.834 1.965 1.00 98.06 89 SER A CA 1
ATOM 648 C C . SER A 1 89 ? -1.426 14.703 1.467 1.00 98.06 89 SER A C 1
ATOM 650 O O . SER A 1 89 ? -1.997 15.692 1.019 1.00 98.06 89 SER A O 1
ATOM 652 N N . PHE A 1 90 ? -2.039 13.521 1.599 1.00 97.62 90 PHE A N 1
ATOM 653 C CA . PHE A 1 90 ? -3.438 13.322 1.233 1.00 97.62 90 PHE A CA 1
ATOM 654 C C . PHE A 1 90 ? -4.369 14.102 2.167 1.00 97.62 90 PHE A C 1
ATOM 656 O O . PHE A 1 90 ? -5.227 14.841 1.694 1.00 97.62 90 PHE A O 1
ATOM 663 N N . ALA A 1 91 ? -4.179 13.991 3.484 1.00 96.75 91 ALA A N 1
ATOM 664 C CA . ALA A 1 91 ? -4.993 14.684 4.484 1.00 96.75 91 ALA A CA 1
ATOM 665 C C . ALA A 1 91 ? -4.986 16.213 4.303 1.00 96.75 91 ALA A C 1
ATOM 667 O O . ALA A 1 91 ? -5.992 16.876 4.550 1.00 96.75 91 ALA A O 1
ATOM 668 N N . TRP A 1 92 ? -3.861 16.769 3.846 1.00 96.19 92 TRP A N 1
ATOM 669 C CA . TRP A 1 92 ? -3.726 18.190 3.541 1.00 96.19 92 TRP A CA 1
ATOM 670 C C . TRP A 1 92 ? -4.306 18.562 2.166 1.00 96.19 92 TRP A C 1
ATOM 672 O O . TRP A 1 92 ? -5.145 19.456 2.079 1.00 96.19 92 TRP A O 1
ATOM 682 N N . LEU A 1 93 ? -3.910 17.861 1.094 1.00 95.81 93 LEU A N 1
ATOM 683 C CA . LEU A 1 93 ? -4.357 18.161 -0.274 1.00 95.81 93 LEU A CA 1
ATOM 684 C C . LEU A 1 93 ? -5.857 17.941 -0.465 1.00 95.81 93 LEU A C 1
ATOM 686 O O . LEU A 1 93 ? -6.499 18.733 -1.147 1.00 95.81 93 LEU A O 1
ATOM 690 N N . SER A 1 94 ? -6.423 16.895 0.139 1.00 94.19 94 SER A N 1
ATOM 691 C CA . SER A 1 94 ? -7.857 16.604 0.045 1.00 94.19 94 SER A CA 1
ATOM 692 C C . SER A 1 94 ? -8.693 17.793 0.509 1.00 94.19 94 SER A C 1
ATOM 694 O O . SER A 1 94 ? -9.604 18.193 -0.205 1.00 94.19 94 SER A O 1
ATOM 696 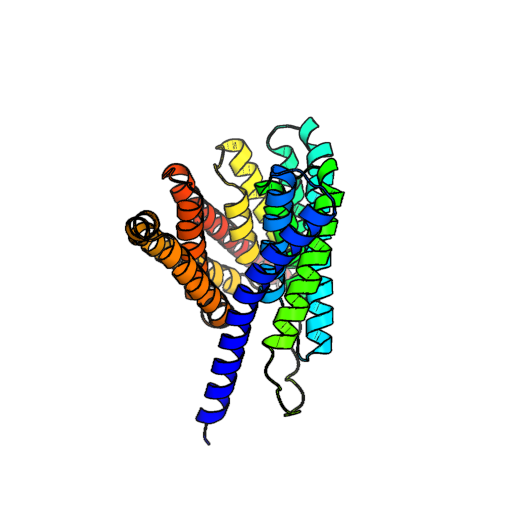N N . GLY A 1 95 ? -8.332 18.427 1.629 1.00 92.12 95 GLY A N 1
ATOM 697 C CA . GLY A 1 95 ? -9.022 19.613 2.140 1.00 92.12 95 GLY A CA 1
ATOM 698 C C . GLY A 1 95 ? -8.949 20.833 1.216 1.00 92.12 95 GLY A C 1
ATOM 699 O O . GLY A 1 95 ? -9.880 21.628 1.199 1.00 92.12 95 GLY A O 1
ATOM 700 N N . LEU A 1 96 ? -7.881 20.975 0.426 1.00 92.75 96 LEU A N 1
ATOM 701 C CA . LEU A 1 96 ? -7.777 22.036 -0.583 1.00 92.75 96 LEU A CA 1
ATOM 702 C C . LEU A 1 96 ? -8.609 21.718 -1.831 1.00 92.75 96 LEU A C 1
ATOM 704 O O . LEU A 1 96 ? -9.169 22.615 -2.459 1.00 92.75 96 LEU A O 1
ATOM 708 N N . LEU A 1 97 ? -8.673 20.437 -2.195 1.00 92.62 97 LEU A N 1
ATOM 709 C CA . LEU A 1 97 ? -9.302 19.959 -3.421 1.00 92.62 97 LEU A CA 1
ATOM 710 C C . LEU A 1 97 ? -10.814 19.755 -3.288 1.00 92.62 97 LEU A C 1
ATOM 712 O O . LEU A 1 97 ? -11.500 19.802 -4.303 1.00 92.62 97 LEU A O 1
ATOM 716 N N . THR A 1 98 ? -11.362 19.587 -2.082 1.00 90.75 98 THR A N 1
ATOM 717 C CA . THR A 1 98 ? -12.817 19.438 -1.858 1.00 90.75 98 THR A CA 1
ATOM 718 C C . THR A 1 98 ? -13.638 20.574 -2.469 1.00 90.75 98 THR A C 1
ATOM 720 O O . THR A 1 98 ? -14.771 20.351 -2.891 1.00 90.75 98 THR A O 1
ATOM 723 N N . HIS A 1 99 ? -13.073 21.779 -2.576 1.00 88.69 99 HIS A N 1
ATOM 724 C CA . HIS A 1 99 ? -13.729 22.922 -3.215 1.00 88.69 99 HIS A CA 1
ATOM 725 C C . HIS A 1 99 ? -13.900 22.775 -4.737 1.00 88.69 99 HIS A C 1
ATOM 727 O O . HIS A 1 99 ? -14.743 23.454 -5.317 1.00 88.69 99 HIS A O 1
ATOM 733 N N . ALA A 1 100 ? -13.128 21.900 -5.387 1.00 87.81 100 ALA A N 1
ATOM 734 C CA . ALA A 1 100 ? -13.138 21.703 -6.837 1.00 87.81 100 ALA A CA 1
ATOM 735 C C . ALA A 1 100 ? -14.070 20.566 -7.305 1.00 87.81 100 ALA A C 1
ATOM 737 O O . ALA A 1 100 ? -14.185 20.328 -8.506 1.00 87.81 100 ALA A O 1
ATOM 738 N N . GLY A 1 101 ? -14.743 19.868 -6.384 1.00 84.69 101 GLY A N 1
ATOM 739 C CA . GLY A 1 101 ? -15.714 18.816 -6.691 1.00 84.69 101 GLY A CA 1
ATOM 740 C C . GLY A 1 101 ? -15.527 17.553 -5.851 1.00 84.69 101 GLY A C 1
ATOM 741 O O . GLY A 1 101 ? -14.550 17.406 -5.123 1.00 84.69 101 GLY A O 1
ATOM 742 N N . VAL A 1 102 ? -16.471 16.615 -5.973 1.00 80.44 102 VAL A N 1
ATOM 743 C CA . VAL A 1 102 ? -16.520 15.394 -5.143 1.00 80.44 102 VAL A CA 1
ATOM 744 C C . VAL A 1 102 ? -15.331 14.461 -5.404 1.00 80.44 102 VAL A C 1
ATOM 746 O O . VAL A 1 102 ? -14.780 13.905 -4.462 1.00 80.44 102 VAL A O 1
ATOM 749 N N . VAL A 1 103 ? -14.891 14.345 -6.661 1.00 83.12 103 VAL A N 1
ATOM 750 C CA . VAL A 1 103 ? -13.771 13.471 -7.077 1.00 83.12 103 VAL A CA 1
ATOM 751 C C . VAL A 1 103 ? -12.412 14.176 -6.945 1.00 83.12 103 VAL A C 1
ATOM 753 O O . VAL A 1 103 ? -11.357 13.546 -6.945 1.00 83.12 103 VAL A O 1
ATOM 756 N N . ALA A 1 104 ? -12.401 15.504 -6.796 1.00 86.19 104 ALA A N 1
ATOM 757 C CA . ALA A 1 104 ? -11.173 16.295 -6.782 1.00 86.19 104 ALA A CA 1
ATOM 758 C C . ALA A 1 104 ? -10.152 15.866 -5.700 1.00 86.19 104 ALA A C 1
ATOM 760 O O . ALA A 1 104 ? -8.963 15.816 -6.020 1.00 86.19 104 ALA A O 1
ATOM 761 N N . PRO A 1 105 ? -10.544 15.483 -4.466 1.00 88.50 105 PRO A N 1
ATOM 762 C CA . PRO A 1 105 ? -9.606 14.971 -3.465 1.00 88.50 105 PRO A CA 1
ATOM 763 C C . PRO A 1 105 ? -8.795 13.751 -3.916 1.00 88.50 105 PRO A C 1
ATOM 765 O O . PRO A 1 105 ? -7.653 13.580 -3.487 1.00 88.50 105 PRO A O 1
ATOM 768 N N . GLU A 1 106 ? -9.336 12.920 -4.809 1.00 91.00 106 GLU A N 1
ATOM 769 C CA . GLU A 1 106 ? -8.666 11.704 -5.280 1.00 91.00 106 GLU A CA 1
ATOM 770 C C . GLU A 1 106 ? -7.455 11.998 -6.169 1.00 91.00 106 GLU A C 1
ATOM 772 O O . GLU A 1 106 ? -6.525 11.193 -6.244 1.00 91.00 106 GLU A O 1
ATOM 777 N N . PHE A 1 107 ? -7.384 13.193 -6.765 1.00 91.62 107 PHE A N 1
ATOM 778 C CA . PHE A 1 107 ? -6.217 13.630 -7.535 1.00 91.62 107 PHE A CA 1
ATOM 779 C C . PHE A 1 107 ? -4.944 13.706 -6.682 1.00 91.62 107 PHE A C 1
ATOM 781 O O . PHE A 1 107 ? -3.840 13.612 -7.224 1.00 91.62 107 PHE A O 1
ATOM 788 N N . ALA A 1 108 ? -5.061 13.788 -5.351 1.00 93.81 108 ALA A N 1
ATOM 789 C CA . ALA A 1 108 ? -3.914 13.677 -4.454 1.00 93.81 108 ALA A CA 1
ATOM 790 C C . ALA A 1 108 ? -3.160 12.339 -4.623 1.00 93.81 108 ALA A C 1
ATOM 792 O O . ALA A 1 108 ? -1.938 12.301 -4.447 1.00 93.81 108 ALA A O 1
ATOM 793 N N . LEU A 1 109 ? -3.853 11.265 -5.035 1.00 95.56 109 LEU A N 1
ATOM 794 C CA . LEU A 1 109 ? -3.266 9.943 -5.292 1.00 95.56 109 LEU A CA 1
ATOM 795 C C . LEU A 1 109 ? -2.314 9.929 -6.499 1.00 95.56 109 LEU A C 1
ATOM 797 O O . LEU A 1 109 ? -1.470 9.035 -6.593 1.00 95.56 109 LEU A O 1
ATOM 801 N N . LEU A 1 110 ? -2.405 10.904 -7.414 1.00 96.44 110 LEU A N 1
ATOM 802 C CA . LEU A 1 110 ? -1.542 10.973 -8.601 1.00 96.44 110 LEU A CA 1
ATOM 803 C C . LEU A 1 110 ? -0.063 11.113 -8.230 1.00 96.44 110 LEU A C 1
ATOM 805 O O . LEU A 1 110 ? 0.799 10.519 -8.882 1.00 96.44 110 LEU A O 1
ATOM 809 N N . ILE A 1 111 ? 0.231 11.864 -7.165 1.00 96.88 111 ILE A N 1
ATOM 810 C CA . ILE A 1 111 ? 1.602 12.090 -6.695 1.00 96.88 111 ILE A CA 1
ATOM 811 C C . ILE A 1 111 ? 2.199 10.774 -6.194 1.00 96.88 111 ILE A C 1
ATOM 813 O O . ILE A 1 111 ? 3.300 10.399 -6.604 1.00 96.88 111 ILE A O 1
ATOM 817 N N . GLY A 1 112 ? 1.467 10.033 -5.357 1.00 97.38 112 GLY A N 1
ATOM 818 C CA . GLY A 1 112 ? 1.916 8.727 -4.887 1.00 97.38 112 GLY A CA 1
ATOM 819 C C . GLY A 1 112 ? 2.014 7.708 -6.014 1.00 97.38 112 GLY A C 1
ATOM 820 O O . GLY A 1 112 ? 3.017 7.002 -6.102 1.00 97.38 112 GLY A O 1
ATOM 821 N N . ALA A 1 113 ? 1.043 7.685 -6.931 1.00 97.38 113 ALA A N 1
ATOM 822 C CA . ALA A 1 113 ? 1.080 6.825 -8.109 1.00 97.38 113 ALA A CA 1
ATOM 823 C C . ALA A 1 113 ? 2.356 7.050 -8.937 1.00 97.38 113 ALA A C 1
ATOM 825 O O . ALA A 1 113 ? 3.055 6.092 -9.274 1.00 97.38 113 ALA A O 1
ATOM 826 N N . ALA A 1 114 ? 2.713 8.308 -9.206 1.00 97.62 114 ALA A N 1
ATOM 827 C CA . ALA A 1 114 ? 3.948 8.641 -9.908 1.00 97.62 114 ALA A CA 1
ATOM 828 C C . ALA A 1 114 ? 5.204 8.265 -9.101 1.00 97.62 114 ALA A C 1
ATOM 830 O O . ALA A 1 114 ? 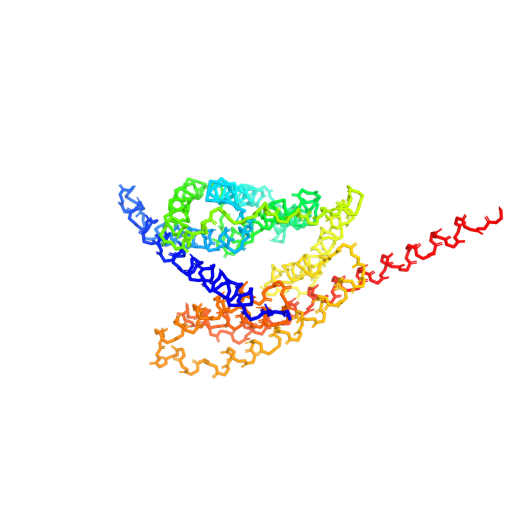6.170 7.740 -9.666 1.00 97.62 114 ALA A O 1
ATOM 831 N N . ALA A 1 115 ? 5.189 8.461 -7.778 1.00 97.62 115 ALA A N 1
ATOM 832 C CA . ALA A 1 115 ? 6.305 8.118 -6.898 1.00 97.62 115 ALA A CA 1
ATOM 833 C C . ALA A 1 115 ? 6.626 6.610 -6.896 1.00 97.62 115 ALA A C 1
ATOM 835 O O . ALA A 1 115 ? 7.804 6.243 -6.876 1.00 97.62 115 ALA A O 1
ATOM 836 N N . VAL A 1 116 ? 5.615 5.732 -6.985 1.00 96.62 116 VAL A N 1
ATOM 837 C CA . VAL A 1 116 ? 5.787 4.261 -7.052 1.00 96.62 116 VAL A CA 1
ATOM 838 C C . VAL A 1 116 ? 6.672 3.830 -8.226 1.00 96.62 116 VAL A C 1
ATOM 840 O O . VAL A 1 116 ? 7.451 2.878 -8.096 1.00 96.62 116 VAL A O 1
ATOM 843 N N . GLY A 1 117 ? 6.546 4.498 -9.375 1.00 94.12 117 GLY A N 1
ATOM 844 C CA . GLY A 1 117 ? 7.375 4.255 -10.556 1.00 94.12 117 GLY A CA 1
ATOM 845 C C . GLY A 1 117 ? 8.698 5.020 -10.506 1.00 94.12 117 GLY A C 1
ATOM 846 O O . GLY A 1 117 ? 9.765 4.417 -10.626 1.00 94.12 117 GLY A O 1
ATOM 847 N N . GLY A 1 118 ? 8.630 6.332 -10.265 1.00 95.94 118 GLY A N 1
ATOM 848 C CA . GLY A 1 118 ? 9.769 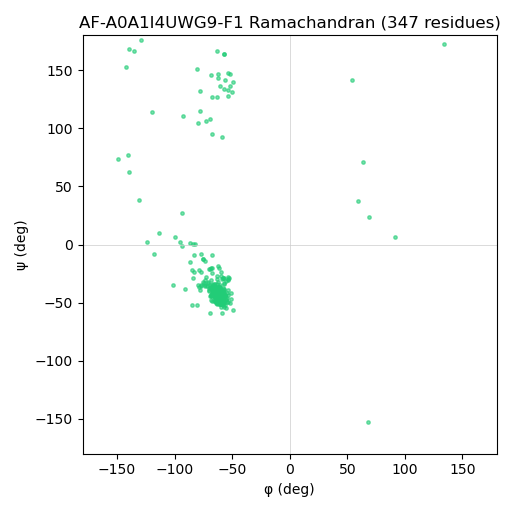7.250 -10.353 1.00 95.94 118 GLY A CA 1
ATOM 849 C C . GLY A 1 118 ? 10.878 6.982 -9.340 1.00 95.94 118 GLY A C 1
ATOM 850 O O . GLY A 1 118 ? 12.062 7.074 -9.669 1.00 95.94 118 GLY A O 1
ATOM 851 N N . LEU A 1 119 ? 10.526 6.592 -8.112 1.00 96.81 119 LEU A N 1
ATOM 852 C CA . LEU A 1 119 ? 11.523 6.351 -7.066 1.00 96.81 119 LEU A CA 1
ATOM 853 C C . LEU A 1 119 ? 12.260 5.017 -7.225 1.00 96.81 119 LEU A C 1
ATOM 855 O O . LEU A 1 119 ? 13.278 4.816 -6.565 1.00 96.81 119 LEU A O 1
ATOM 859 N N . ARG A 1 120 ? 11.845 4.139 -8.152 1.00 94.75 120 ARG A N 1
ATOM 860 C CA . ARG A 1 120 ? 12.563 2.880 -8.428 1.00 94.75 120 ARG A CA 1
ATOM 861 C C . ARG A 1 120 ? 13.982 3.088 -8.950 1.00 94.75 120 ARG A C 1
ATOM 863 O O . ARG A 1 120 ? 14.786 2.170 -8.827 1.00 94.75 120 ARG A O 1
ATOM 870 N N . ARG A 1 121 ? 14.325 4.283 -9.453 1.00 94.88 121 ARG A N 1
ATOM 871 C CA . ARG A 1 121 ? 15.714 4.640 -9.808 1.00 94.88 121 ARG A CA 1
ATOM 872 C C . ARG A 1 121 ? 16.704 4.414 -8.662 1.00 94.88 121 ARG A C 1
ATOM 874 O O . ARG A 1 121 ? 17.873 4.152 -8.902 1.00 94.88 121 ARG A O 1
ATOM 881 N N . PHE A 1 122 ? 16.235 4.492 -7.414 1.00 93.12 122 PHE A N 1
ATOM 882 C CA . PHE A 1 122 ? 17.046 4.279 -6.213 1.00 93.12 122 PHE A CA 1
ATOM 883 C C . PHE A 1 122 ? 16.993 2.825 -5.704 1.00 93.12 122 PHE A C 1
ATOM 885 O O . PHE A 1 122 ? 17.110 2.581 -4.501 1.00 93.12 122 PHE A O 1
ATOM 892 N N . GLY A 1 123 ? 16.755 1.862 -6.599 1.00 91.75 123 GLY A N 1
ATOM 893 C CA . GLY A 1 123 ? 16.688 0.438 -6.273 1.00 91.75 123 GLY A CA 1
ATOM 894 C C . GLY A 1 123 ? 15.478 0.064 -5.412 1.00 91.75 123 GLY A C 1
ATOM 895 O O . GLY A 1 123 ? 14.429 0.721 -5.434 1.00 91.75 123 GLY A O 1
ATOM 896 N N . SER A 1 124 ? 15.614 -1.006 -4.631 1.00 90.19 124 SER A N 1
ATOM 897 C CA . SER A 1 124 ? 14.558 -1.570 -3.791 1.00 90.19 124 SER A CA 1
ATOM 898 C C . SER A 1 124 ? 14.138 -0.627 -2.671 1.00 90.19 124 SER A C 1
ATOM 900 O O . SER A 1 124 ? 12.960 -0.581 -2.324 1.00 90.19 124 SER A O 1
ATOM 902 N N . ALA A 1 125 ? 15.079 0.149 -2.123 1.00 92.19 125 ALA A N 1
ATOM 903 C CA . ALA A 1 125 ? 14.779 1.143 -1.096 1.00 92.19 125 ALA A CA 1
ATOM 904 C C . ALA A 1 125 ? 13.867 2.244 -1.653 1.00 92.19 125 ALA A C 1
ATOM 906 O O . ALA A 1 125 ? 12.827 2.536 -1.065 1.00 92.19 125 ALA A O 1
ATOM 907 N N . GLY A 1 126 ? 14.202 2.794 -2.824 1.00 95.12 126 GLY A N 1
ATOM 908 C CA . GLY A 1 126 ? 13.360 3.781 -3.499 1.00 95.12 126 GLY A C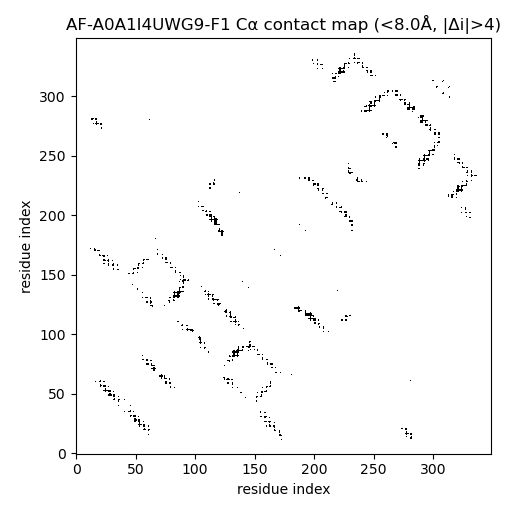A 1
ATOM 909 C C . GLY A 1 126 ? 11.997 3.232 -3.913 1.00 95.12 126 GLY A C 1
ATOM 910 O O . GLY A 1 126 ? 10.979 3.891 -3.701 1.00 95.12 126 GLY A O 1
ATOM 911 N N . ALA A 1 127 ? 11.953 1.996 -4.422 1.00 93.69 127 ALA A N 1
ATOM 912 C CA . ALA A 1 127 ? 10.699 1.302 -4.713 1.00 93.69 127 ALA A CA 1
ATOM 913 C C . ALA A 1 127 ? 9.817 1.160 -3.459 1.00 93.69 127 ALA A C 1
ATOM 915 O O . ALA A 1 127 ? 8.608 1.393 -3.516 1.00 93.69 127 ALA A O 1
ATOM 916 N N . GLY A 1 128 ? 10.428 0.816 -2.321 1.00 95.81 128 GLY A N 1
ATOM 917 C CA . GLY A 1 128 ? 9.765 0.748 -1.025 1.00 95.81 128 GLY A CA 1
ATOM 918 C C . GLY A 1 128 ? 9.225 2.104 -0.576 1.00 95.81 128 GLY A C 1
ATOM 919 O O . GLY A 1 128 ? 8.054 2.190 -0.227 1.00 95.81 128 GLY A O 1
ATOM 920 N N . VAL A 1 129 ? 10.031 3.169 -0.646 1.00 98.12 129 VAL A N 1
ATOM 921 C CA . VAL A 1 129 ? 9.621 4.535 -0.268 1.00 98.12 129 VAL A CA 1
ATOM 922 C C . VAL A 1 129 ? 8.443 5.021 -1.110 1.00 98.12 129 VAL A C 1
ATOM 924 O O . VAL A 1 129 ? 7.445 5.465 -0.547 1.00 98.12 129 VAL A O 1
ATOM 927 N N . GLY A 1 130 ? 8.510 4.887 -2.440 1.00 97.81 130 GLY A N 1
ATOM 928 C CA . GLY A 1 130 ? 7.403 5.269 -3.324 1.00 97.81 130 GLY A CA 1
ATOM 929 C C . GLY A 1 130 ? 6.128 4.479 -3.040 1.00 97.81 130 GLY A C 1
ATOM 930 O O . GLY A 1 130 ? 5.045 5.054 -2.968 1.00 97.81 130 GLY A O 1
ATOM 931 N N . SER A 1 131 ? 6.266 3.173 -2.790 1.00 97.06 131 SER A N 1
ATOM 932 C CA . SER A 1 131 ? 5.158 2.316 -2.367 1.00 97.06 131 SER A CA 1
ATOM 933 C C . SER A 1 131 ? 4.550 2.761 -1.037 1.00 97.06 131 SER A C 1
ATOM 935 O O . SER A 1 131 ? 3.334 2.843 -0.944 1.00 97.06 131 SER A O 1
ATOM 937 N N . GLN A 1 132 ? 5.354 3.051 -0.012 1.00 98.25 132 GLN A N 1
ATOM 938 C CA . GLN A 1 132 ? 4.836 3.466 1.296 1.00 98.25 132 GLN A CA 1
ATOM 939 C C . GLN A 1 132 ? 4.155 4.824 1.246 1.00 98.25 132 GLN A C 1
ATOM 941 O O . GLN A 1 132 ? 3.098 4.986 1.843 1.00 98.25 132 GLN A O 1
ATOM 946 N N . PHE A 1 133 ? 4.719 5.772 0.498 1.00 98.62 133 PHE A N 1
ATOM 947 C CA . PHE A 1 133 ? 4.085 7.066 0.284 1.00 98.62 133 PHE A CA 1
ATOM 948 C C . PHE A 1 133 ? 2.697 6.898 -0.351 1.00 98.62 133 PHE A C 1
ATOM 950 O O . PHE A 1 133 ? 1.711 7.422 0.162 1.00 98.62 133 PHE A O 1
ATOM 957 N N . TYR A 1 134 ? 2.591 6.096 -1.414 1.00 98.38 134 TYR A N 1
ATOM 958 C CA . TYR A 1 134 ? 1.307 5.814 -2.055 1.00 98.38 134 TYR A CA 1
ATOM 959 C C . TYR A 1 134 ? 0.324 5.066 -1.140 1.00 98.38 134 TYR A C 1
ATOM 961 O O . TYR A 1 134 ? -0.838 5.452 -1.051 1.00 98.38 134 TYR A O 1
ATOM 969 N N . ILE A 1 135 ? 0.775 4.032 -0.420 1.00 97.62 135 ILE A N 1
ATOM 970 C CA . ILE A 1 135 ? -0.075 3.296 0.530 1.00 97.62 135 ILE A CA 1
ATOM 971 C C . ILE A 1 135 ? -0.562 4.227 1.648 1.00 97.62 135 ILE A C 1
ATOM 973 O O . ILE A 1 135 ? -1.729 4.153 2.024 1.00 97.62 135 ILE A O 1
ATOM 977 N N . GLY A 1 136 ? 0.289 5.131 2.140 1.00 98.31 136 GLY A N 1
ATOM 978 C CA . GLY A 1 136 ? -0.098 6.156 3.105 1.00 98.31 136 GLY A CA 1
ATOM 979 C C . GLY A 1 136 ? -1.223 7.044 2.574 1.00 98.31 136 GLY A C 1
ATOM 980 O O . GLY A 1 136 ? -2.229 7.224 3.258 1.00 98.31 136 GLY A O 1
ATOM 981 N N . GLN A 1 137 ? -1.107 7.537 1.334 1.00 98.06 137 GLN A N 1
ATOM 982 C CA . GLN A 1 137 ? -2.178 8.308 0.690 1.00 98.06 137 GLN A CA 1
ATOM 983 C C . GLN A 1 137 ? -3.470 7.494 0.528 1.00 98.06 137 GLN A C 1
ATOM 985 O O . GLN A 1 137 ? -4.551 7.984 0.836 1.00 98.06 137 GLN A O 1
ATOM 990 N N . MET A 1 138 ? -3.364 6.243 0.078 1.00 96.25 138 MET A N 1
ATOM 991 C CA . MET A 1 138 ? -4.508 5.352 -0.130 1.00 96.25 138 MET A CA 1
ATOM 992 C C . MET A 1 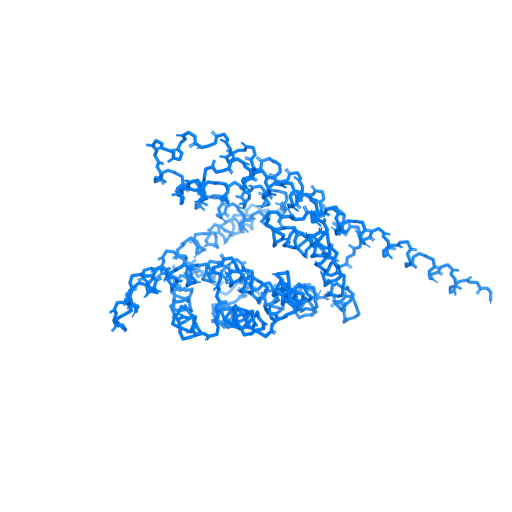138 ? -5.240 5.041 1.181 1.00 96.25 138 MET A C 1
ATOM 994 O O . MET A 1 138 ? -6.471 5.045 1.222 1.00 96.25 138 MET A O 1
ATOM 998 N N . LEU A 1 139 ? -4.503 4.787 2.266 1.00 96.25 139 LEU A N 1
ATOM 999 C CA . LEU A 1 139 ? -5.113 4.532 3.567 1.00 96.25 139 LEU A CA 1
ATOM 1000 C C . LEU A 1 139 ? -5.744 5.807 4.136 1.00 96.25 139 LEU A C 1
ATOM 1002 O O . LEU A 1 139 ? -6.826 5.743 4.709 1.00 96.25 139 LEU A O 1
ATOM 1006 N N . ALA A 1 140 ? -5.111 6.965 3.931 1.00 97.06 140 ALA A N 1
ATOM 1007 C CA . ALA A 1 140 ? -5.688 8.254 4.290 1.00 97.06 140 ALA A CA 1
ATOM 1008 C C . ALA A 1 140 ? -6.993 8.545 3.542 1.00 97.06 140 ALA A C 1
ATOM 1010 O O . ALA A 1 140 ? -7.956 8.967 4.175 1.00 97.06 140 ALA A O 1
ATOM 1011 N N . TRP A 1 141 ? -7.057 8.241 2.245 1.00 95.44 141 TRP A N 1
ATOM 1012 C CA . TRP A 1 141 ? -8.297 8.284 1.466 1.00 95.44 141 TRP A CA 1
ATOM 1013 C C . TRP A 1 141 ? -9.354 7.334 2.040 1.00 95.44 141 TRP A C 1
ATOM 1015 O O . TRP A 1 141 ? -10.453 7.770 2.368 1.00 95.44 141 TRP A O 1
ATOM 1025 N N . SER A 1 142 ? -8.992 6.068 2.267 1.00 92.31 142 SER A N 1
ATOM 1026 C CA . SER A 1 142 ? -9.925 5.029 2.742 1.00 92.31 142 SER A CA 1
ATOM 1027 C C . SER A 1 142 ? -10.516 5.334 4.122 1.00 92.31 142 SER A C 1
ATOM 1029 O O . SER A 1 142 ? -11.637 4.939 4.420 1.00 92.31 142 SER A O 1
ATOM 1031 N N . LEU A 1 143 ? -9.748 6.009 4.982 1.00 94.50 143 LEU A N 1
ATOM 1032 C CA . LEU A 1 143 ? -10.151 6.367 6.344 1.00 94.50 143 LEU A CA 1
ATOM 1033 C C . LEU A 1 143 ? -10.724 7.789 6.445 1.00 94.50 143 LEU A C 1
ATOM 1035 O O . LEU A 1 143 ? -11.026 8.235 7.550 1.00 94.50 143 LEU A O 1
ATOM 1039 N N . GLY A 1 144 ? -10.837 8.521 5.331 1.00 94.56 144 GLY A N 1
ATOM 1040 C CA . GLY A 1 144 ? -11.303 9.909 5.339 1.00 94.56 144 GLY A CA 1
ATOM 1041 C C . GLY A 1 144 ? -10.426 10.831 6.193 1.00 94.56 144 GLY A C 1
ATOM 1042 O O . GLY A 1 144 ? -10.940 11.703 6.897 1.00 94.56 144 GLY A O 1
ATOM 1043 N N . LEU A 1 145 ? -9.103 10.625 6.181 1.00 96.31 145 LEU A N 1
ATOM 1044 C CA . LEU A 1 145 ? -8.170 11.462 6.929 1.00 96.31 145 LEU A CA 1
ATOM 1045 C C . LEU A 1 145 ? -8.213 12.913 6.433 1.00 96.31 145 LEU A C 1
ATOM 1047 O O . LEU A 1 145 ? -8.314 13.195 5.242 1.00 96.31 145 LEU A O 1
ATOM 1051 N N . ARG A 1 146 ? -8.075 13.835 7.383 1.00 96.00 146 ARG A N 1
ATOM 1052 C CA . ARG A 1 146 ? -8.183 15.285 7.216 1.00 96.00 146 ARG A CA 1
ATOM 1053 C C . ARG A 1 146 ? -7.037 15.948 7.975 1.00 96.00 146 ARG A C 1
ATOM 1055 O O . ARG A 1 146 ? -6.371 15.295 8.781 1.00 96.00 146 ARG A O 1
ATOM 1062 N N . ALA A 1 147 ? -6.793 17.230 7.720 1.00 96.12 147 ALA A N 1
ATOM 1063 C CA . ALA A 1 147 ? -5.682 17.966 8.325 1.00 96.12 147 ALA A CA 1
ATOM 1064 C C . ALA A 1 147 ? -5.704 17.977 9.872 1.00 96.12 147 ALA A C 1
ATOM 1066 O O . ALA A 1 147 ? -4.651 17.999 10.504 1.00 96.12 147 ALA A O 1
ATOM 1067 N N . ASP A 1 148 ? -6.879 17.901 10.493 1.00 96.38 148 ASP A N 1
ATOM 1068 C CA . ASP A 1 148 ? -7.058 17.790 11.945 1.00 96.38 148 ASP A CA 1
ATOM 1069 C C . ASP A 1 148 ? -6.603 16.435 12.518 1.00 96.38 148 ASP A C 1
ATOM 1071 O O . ASP A 1 148 ? -6.210 16.351 13.679 1.00 96.38 148 ASP A O 1
ATOM 1075 N N . HIS A 1 149 ? -6.523 15.387 11.694 1.00 97.19 149 HIS A N 1
ATOM 1076 C CA . HIS A 1 149 ? -6.032 14.068 12.104 1.00 97.19 149 HIS A CA 1
ATOM 1077 C C . HIS A 1 149 ? -4.496 13.928 12.054 1.00 97.19 149 HIS A C 1
ATOM 1079 O O . HIS A 1 149 ? -3.963 12.860 12.370 1.00 97.19 149 HIS A O 1
ATOM 1085 N N . LEU A 1 150 ? -3.749 14.973 11.670 1.00 97.00 150 LEU A N 1
ATOM 1086 C CA . LEU A 1 150 ? -2.289 14.891 11.501 1.00 97.00 150 LEU A CA 1
ATOM 1087 C C . LEU A 1 150 ? -1.551 14.519 12.796 1.00 97.00 150 LEU A C 1
ATOM 1089 O O . LEU A 1 150 ? -0.577 13.770 12.748 1.00 97.00 150 LEU A O 1
ATOM 1093 N N . ALA A 1 151 ? -2.026 14.977 13.957 1.00 97.25 151 ALA A N 1
ATOM 1094 C CA . ALA A 1 151 ? -1.432 14.600 15.240 1.00 97.25 151 ALA A CA 1
ATOM 1095 C C . ALA A 1 151 ? -1.577 13.091 15.518 1.00 97.25 151 ALA A C 1
ATOM 1097 O O . ALA A 1 151 ? -0.609 12.436 15.907 1.00 97.25 151 ALA A O 1
ATOM 1098 N N . LEU A 1 152 ? -2.754 12.518 15.240 1.00 97.94 152 LEU A N 1
ATOM 1099 C CA . LEU A 1 152 ? -3.017 11.081 15.385 1.00 97.94 152 LEU A CA 1
ATOM 1100 C C . LEU A 1 152 ? -2.126 10.253 14.455 1.00 97.94 152 LEU A C 1
ATOM 1102 O O . LEU A 1 152 ? -1.582 9.223 14.854 1.00 97.94 152 LEU A O 1
ATOM 1106 N N . LEU A 1 153 ? -1.917 10.740 13.230 1.00 98.06 153 LEU A N 1
ATOM 1107 C CA . LEU A 1 153 ? -1.018 10.118 12.264 1.00 98.06 153 LEU A CA 1
ATOM 1108 C C . LEU A 1 153 ? 0.436 10.078 12.765 1.00 98.06 153 LEU A C 1
ATOM 1110 O O . LEU A 1 153 ? 1.112 9.067 12.574 1.00 98.06 153 LEU A O 1
ATOM 1114 N N . LEU A 1 154 ? 0.915 11.128 13.441 1.00 98.00 154 LEU A N 1
ATOM 1115 C CA . LEU A 1 154 ? 2.254 11.140 14.043 1.00 98.00 154 LEU A CA 1
ATOM 1116 C C . LEU A 1 154 ? 2.373 10.132 15.194 1.00 98.00 154 LEU A C 1
ATOM 1118 O O . LEU A 1 154 ? 3.364 9.403 15.264 1.00 98.00 154 LEU A O 1
ATOM 1122 N N . VAL A 1 155 ? 1.353 10.032 16.054 1.00 98.00 155 VAL A N 1
ATOM 1123 C CA . VAL A 1 155 ? 1.308 9.034 17.140 1.00 98.00 155 VAL A CA 1
ATOM 1124 C C . VAL A 1 155 ? 1.331 7.614 16.569 1.00 98.00 155 VAL A C 1
ATOM 1126 O O . VAL A 1 155 ? 2.131 6.781 17.007 1.00 98.00 155 VAL A O 1
ATOM 1129 N N . ALA A 1 156 ? 0.517 7.346 15.545 1.00 98.56 156 ALA A N 1
ATOM 1130 C CA . ALA A 1 156 ? 0.538 6.078 14.822 1.00 98.56 156 ALA A CA 1
ATOM 1131 C C . ALA A 1 156 ? 1.914 5.808 14.183 1.00 98.56 156 ALA A C 1
ATOM 1133 O O . ALA A 1 156 ? 2.406 4.680 14.241 1.00 98.56 156 ALA A O 1
ATOM 1134 N N . GLY A 1 157 ? 2.555 6.849 13.637 1.00 98.31 157 GLY A N 1
ATOM 1135 C CA . GLY A 1 157 ? 3.933 6.867 13.129 1.00 98.31 157 GLY A CA 1
ATOM 1136 C C . GLY A 1 157 ? 4.932 6.287 14.116 1.00 98.31 157 GLY A C 1
ATOM 1137 O O . GLY A 1 157 ? 5.635 5.318 13.816 1.00 98.31 157 GLY A O 1
ATOM 1138 N N . LEU A 1 158 ? 4.952 6.856 15.319 1.00 98.19 158 LEU A N 1
ATOM 1139 C CA . LEU A 1 158 ? 5.848 6.441 16.395 1.00 98.19 158 LEU A CA 1
ATOM 1140 C C . LEU A 1 158 ? 5.576 4.998 16.839 1.00 98.19 158 LEU A C 1
ATOM 1142 O O . LEU A 1 158 ? 6.518 4.210 16.971 1.00 98.19 158 LEU A O 1
ATOM 1146 N N . ALA A 1 159 ? 4.301 4.629 17.005 1.00 98.38 159 ALA A N 1
ATOM 1147 C CA . ALA A 1 159 ? 3.907 3.265 17.356 1.00 98.38 159 ALA A CA 1
ATOM 1148 C C . ALA A 1 159 ? 4.375 2.246 16.302 1.00 98.38 159 ALA A C 1
ATOM 1150 O O . ALA A 1 159 ? 4.951 1.210 16.635 1.00 98.38 159 ALA A O 1
ATOM 1151 N N . SER A 1 160 ? 4.181 2.560 15.020 1.00 98.56 160 SER A N 1
ATOM 1152 C CA . SER A 1 160 ? 4.604 1.705 13.912 1.00 98.56 160 SER A CA 1
ATOM 1153 C C . SER A 1 160 ? 6.117 1.513 13.871 1.00 98.56 160 SER A C 1
ATOM 1155 O O . SER A 1 160 ? 6.582 0.381 13.747 1.00 98.56 160 SER A O 1
ATOM 1157 N N . VAL A 1 161 ? 6.897 2.593 14.010 1.00 98.44 161 VAL A N 1
ATOM 1158 C CA . VAL A 1 161 ? 8.366 2.509 14.030 1.00 98.44 161 VAL A CA 1
ATOM 1159 C C . VAL A 1 161 ? 8.828 1.610 15.174 1.00 98.44 161 VAL A C 1
ATOM 1161 O O . VAL A 1 161 ? 9.597 0.677 14.939 1.00 98.44 161 VAL A O 1
ATOM 1164 N N . GLY A 1 162 ? 8.322 1.835 16.390 1.00 97.81 162 GLY A N 1
ATOM 1165 C CA . GLY A 1 162 ? 8.663 1.015 17.553 1.00 97.81 162 GLY A CA 1
ATOM 1166 C C . GLY A 1 162 ? 8.343 -0.465 17.334 1.00 97.81 162 GLY A C 1
ATOM 1167 O O . GLY A 1 162 ? 9.203 -1.326 17.526 1.00 97.81 162 GLY A O 1
ATOM 1168 N N . ALA A 1 163 ? 7.136 -0.766 16.854 1.00 97.94 163 ALA A N 1
ATOM 1169 C CA . ALA A 1 163 ? 6.694 -2.132 16.597 1.00 97.94 163 ALA A CA 1
ATOM 1170 C C . ALA A 1 163 ? 7.475 -2.822 15.469 1.00 97.94 163 ALA A C 1
ATOM 1172 O O . ALA A 1 163 ? 7.848 -3.987 15.606 1.00 97.94 163 ALA A O 1
ATOM 1173 N N . ALA A 1 164 ? 7.758 -2.124 14.367 1.00 96.81 164 ALA A N 1
ATOM 1174 C CA . ALA A 1 164 ? 8.513 -2.674 13.245 1.00 96.81 164 ALA A CA 1
ATOM 1175 C C . ALA A 1 164 ? 9.974 -2.961 13.632 1.00 96.81 164 ALA A C 1
ATOM 1177 O O . ALA A 1 164 ? 10.516 -4.013 13.278 1.00 96.81 164 ALA A O 1
ATOM 1178 N N . LEU A 1 165 ? 10.603 -2.064 14.400 1.00 96.25 165 LEU A N 1
ATOM 1179 C CA . LEU A 1 165 ? 11.955 -2.264 14.925 1.00 96.25 165 LEU A CA 1
ATOM 1180 C C . LEU A 1 165 ? 12.008 -3.416 15.932 1.00 96.25 165 LEU A C 1
ATOM 1182 O O . LEU A 1 165 ? 12.916 -4.243 15.848 1.00 96.25 165 LEU A O 1
ATOM 1186 N N . LEU A 1 166 ? 11.019 -3.519 16.825 1.00 95.44 166 LEU A N 1
ATOM 1187 C CA . LEU A 1 166 ? 10.912 -4.624 17.777 1.00 95.44 166 LEU A CA 1
ATOM 1188 C C . LEU A 1 166 ? 10.708 -5.964 17.057 1.00 95.44 166 LEU A C 1
ATOM 1190 O O . LEU A 1 166 ? 11.449 -6.912 17.310 1.00 95.44 166 LEU A O 1
ATOM 1194 N N . ALA A 1 167 ? 9.779 -6.030 16.097 1.00 93.94 167 ALA A N 1
ATOM 1195 C CA . ALA A 1 167 ? 9.556 -7.218 15.271 1.00 93.94 167 ALA A CA 1
ATOM 1196 C C . ALA A 1 167 ? 10.831 -7.641 14.549 1.00 93.94 167 ALA A C 1
ATOM 1198 O O . ALA A 1 167 ? 11.175 -8.822 14.527 1.00 93.94 167 ALA A O 1
ATOM 1199 N N . ARG A 1 168 ? 11.565 -6.677 13.982 1.00 90.56 168 ARG A N 1
ATOM 1200 C CA . ARG A 1 168 ? 12.859 -6.947 13.359 1.00 90.56 168 ARG A CA 1
ATOM 1201 C C . ARG A 1 168 ? 13.860 -7.478 14.380 1.00 90.56 168 ARG A C 1
ATOM 1203 O O . ARG A 1 168 ? 14.509 -8.473 14.088 1.00 90.56 168 ARG A O 1
ATOM 1210 N N . GLY A 1 169 ? 13.990 -6.857 15.547 1.00 89.88 169 GLY A N 1
ATOM 1211 C CA . GLY A 1 169 ? 14.918 -7.302 16.587 1.00 89.88 169 GLY A CA 1
ATOM 1212 C C . GLY A 1 169 ? 14.658 -8.741 17.042 1.00 89.88 169 GLY A C 1
ATOM 1213 O O . GLY A 1 169 ? 15.602 -9.519 17.151 1.00 89.88 169 GLY A O 1
ATOM 1214 N N . LEU A 1 170 ? 13.386 -9.100 17.237 1.00 89.06 170 LEU A N 1
ATOM 1215 C CA . LEU A 1 170 ? 12.967 -10.414 17.735 1.00 89.06 170 LEU A CA 1
ATOM 1216 C C . LEU A 1 170 ? 12.991 -11.513 16.665 1.00 89.06 170 LEU A C 1
ATOM 1218 O O . LEU A 1 170 ? 13.302 -12.658 16.974 1.00 89.06 170 LEU A O 1
ATOM 1222 N N . LEU A 1 171 ? 12.645 -11.180 15.417 1.00 86.19 171 LEU A N 1
ATOM 1223 C CA . LEU A 1 171 ? 12.386 -12.162 14.353 1.00 86.19 171 LEU A CA 1
ATOM 1224 C C . LEU A 1 171 ? 13.407 -12.119 13.207 1.00 86.19 171 LEU A C 1
ATOM 1226 O O . LEU A 1 171 ? 13.193 -12.747 12.174 1.00 86.19 171 LEU A O 1
ATOM 1230 N N . THR A 1 172 ? 14.513 -11.383 13.353 1.00 75.38 172 THR A N 1
ATOM 1231 C CA . THR A 1 172 ? 15.627 -11.450 12.392 1.00 75.38 172 THR A CA 1
ATOM 1232 C C . THR A 1 172 ? 16.641 -12.486 12.857 1.00 75.38 172 THR A C 1
ATOM 1234 O O . THR A 1 172 ? 17.367 -12.247 13.831 1.00 75.38 172 THR A O 1
ATOM 1237 N N . GLU A 1 173 ? 16.731 -13.602 12.127 1.00 63.84 173 GLU A N 1
ATOM 1238 C CA . GLU A 1 173 ? 17.780 -14.604 12.331 1.00 63.84 173 GLU A CA 1
ATOM 1239 C C . GLU A 1 173 ? 19.163 -13.935 12.378 1.00 63.84 173 GLU A C 1
ATOM 1241 O O . GLU A 1 173 ? 19.464 -12.976 11.657 1.00 63.84 173 GLU A O 1
ATOM 1246 N N . PHE A 1 174 ? 20.009 -14.423 13.284 1.00 54.94 174 PHE A N 1
ATOM 1247 C CA . PHE A 1 174 ? 21.433 -14.127 13.256 1.00 54.94 174 PHE A CA 1
ATOM 1248 C C . PHE A 1 174 ? 21.976 -14.814 12.001 1.00 54.94 174 PHE A C 1
ATOM 1250 O O . PHE A 1 174 ? 22.252 -16.006 12.027 1.00 54.94 174 PHE A O 1
ATOM 1257 N N . ILE A 1 175 ? 22.076 -14.093 10.885 1.00 53.41 175 ILE A N 1
ATOM 1258 C CA . ILE A 1 175 ? 22.913 -14.546 9.776 1.00 53.41 175 ILE A CA 1
ATOM 1259 C C . ILE A 1 175 ? 24.347 -14.326 10.284 1.00 53.41 175 ILE A C 1
ATOM 1261 O O . ILE A 1 175 ? 24.740 -13.161 10.424 1.00 53.41 175 ILE A O 1
ATOM 1265 N N . PRO A 1 176 ? 25.116 -15.373 10.664 1.00 49.09 176 PRO A N 1
ATOM 1266 C CA . PRO A 1 176 ? 26.543 -15.193 10.916 1.00 49.09 176 PRO A CA 1
ATOM 1267 C C . PRO A 1 176 ? 27.155 -14.540 9.673 1.00 49.09 176 PRO A C 1
ATOM 1269 O O . PRO A 1 176 ? 26.646 -14.785 8.581 1.00 49.09 176 PRO A O 1
ATOM 1272 N N . PRO A 1 177 ? 28.190 -13.693 9.800 1.00 44.56 177 PRO A N 1
ATOM 1273 C CA . PRO A 1 177 ? 28.749 -12.950 8.674 1.00 44.56 177 PRO A CA 1
ATOM 1274 C C . PRO A 1 177 ? 29.231 -13.930 7.594 1.00 44.56 177 PRO A C 1
ATOM 1276 O O . PRO A 1 177 ? 30.348 -14.434 7.643 1.00 44.56 177 PRO A O 1
ATOM 1279 N N . GLN A 1 178 ? 28.362 -14.245 6.639 1.00 50.88 178 GLN A N 1
ATOM 1280 C CA . GLN A 1 178 ? 28.618 -15.154 5.537 1.00 50.88 178 GLN A CA 1
ATOM 1281 C C . GLN A 1 178 ? 28.453 -14.371 4.252 1.00 50.88 178 GLN A C 1
ATOM 1283 O O . GLN A 1 178 ? 27.346 -13.958 3.924 1.00 50.88 178 GLN A O 1
ATOM 1288 N N . ALA A 1 179 ? 29.588 -14.228 3.567 1.00 53.66 179 ALA A N 1
ATOM 1289 C CA . ALA A 1 179 ? 29.797 -13.634 2.255 1.00 53.66 179 ALA A CA 1
ATOM 1290 C C . ALA A 1 179 ? 29.255 -12.197 2.069 1.00 53.66 179 ALA A C 1
ATOM 1292 O O . ALA A 1 179 ? 28.190 -11.829 2.559 1.00 53.66 179 ALA A O 1
ATOM 1293 N N . PRO A 1 180 ? 29.982 -11.330 1.344 1.00 57.62 180 PRO A N 1
ATOM 1294 C CA . PRO A 1 180 ? 29.442 -10.033 0.959 1.00 57.62 180 PRO A CA 1
ATOM 1295 C C . PRO A 1 180 ? 28.101 -10.237 0.244 1.00 57.62 180 PRO A C 1
ATOM 1297 O O . PRO A 1 180 ? 28.002 -11.045 -0.681 1.00 57.62 180 PRO A O 1
ATOM 1300 N N . ALA A 1 181 ? 27.065 -9.529 0.705 1.00 59.94 181 ALA A N 1
ATOM 1301 C CA . ALA A 1 181 ? 25.751 -9.562 0.076 1.00 59.94 181 ALA A CA 1
ATOM 1302 C C . ALA A 1 181 ? 25.913 -9.309 -1.428 1.00 59.94 181 ALA A C 1
ATOM 1304 O O . ALA A 1 181 ? 26.608 -8.365 -1.816 1.00 59.94 181 ALA A O 1
ATOM 1305 N N . ALA A 1 182 ? 25.291 -10.152 -2.260 1.00 61.69 182 ALA A N 1
ATOM 1306 C CA . ALA A 1 182 ? 25.338 -9.970 -3.704 1.00 61.69 182 ALA A CA 1
ATOM 1307 C C . ALA A 1 182 ? 24.915 -8.528 -4.051 1.00 61.69 182 ALA A C 1
ATOM 1309 O O . ALA A 1 182 ? 23.963 -8.018 -3.443 1.00 61.69 182 ALA A O 1
ATOM 1310 N N . PRO A 1 183 ? 25.626 -7.849 -4.971 1.00 65.62 183 PRO A N 1
ATOM 1311 C CA . PRO A 1 183 ? 25.266 -6.499 -5.371 1.00 65.62 183 PRO A CA 1
ATOM 1312 C C . PRO A 1 183 ? 23.826 -6.495 -5.882 1.00 65.62 183 PRO A C 1
ATOM 1314 O O . PRO A 1 183 ? 23.413 -7.379 -6.635 1.00 65.62 183 PRO A O 1
ATOM 1317 N N . GLU A 1 184 ? 23.050 -5.517 -5.422 1.00 67.81 184 GLU A N 1
ATOM 1318 C CA . GLU A 1 184 ? 21.676 -5.353 -5.877 1.00 67.81 184 GLU A CA 1
ATOM 1319 C C . GLU A 1 184 ? 21.692 -5.099 -7.389 1.00 67.81 184 GLU A C 1
ATOM 1321 O O . GLU A 1 184 ? 22.540 -4.327 -7.856 1.00 67.81 184 GLU A O 1
ATOM 1326 N N . PRO A 1 185 ? 20.796 -5.728 -8.171 1.00 69.75 185 PRO A N 1
ATOM 1327 C CA . PRO A 1 185 ? 20.640 -5.331 -9.557 1.00 69.75 185 PRO A CA 1
ATOM 1328 C C . PRO A 1 185 ? 20.371 -3.820 -9.598 1.00 69.75 185 PRO A C 1
ATOM 1330 O O . PRO A 1 185 ? 19.548 -3.332 -8.816 1.00 69.75 185 PRO A O 1
ATOM 1333 N N . PRO A 1 186 ? 21.066 -3.067 -10.464 1.00 77.06 186 PRO A N 1
ATOM 1334 C CA . PRO A 1 186 ? 20.861 -1.633 -10.548 1.00 77.06 186 PRO A CA 1
ATOM 1335 C C . PRO A 1 186 ? 19.386 -1.345 -10.831 1.00 77.06 186 PRO A C 1
ATOM 1337 O O . PRO A 1 186 ? 18.720 -2.071 -11.578 1.00 77.06 186 PRO A O 1
ATOM 1340 N N . GLY A 1 187 ? 18.870 -0.286 -10.207 1.00 82.38 187 GLY A N 1
ATOM 1341 C CA . GLY A 1 187 ? 17.551 0.230 -10.547 1.00 82.38 187 GLY A CA 1
ATOM 1342 C C . GLY A 1 187 ? 17.470 0.595 -12.036 1.00 82.38 187 GLY A C 1
ATOM 1343 O O . GLY A 1 187 ? 18.503 0.718 -12.702 1.00 82.38 187 GLY A O 1
ATOM 1344 N N . PRO A 1 188 ? 16.254 0.779 -12.581 1.00 89.25 188 PRO A N 1
ATOM 1345 C CA . PRO A 1 188 ? 16.104 1.361 -13.909 1.00 89.25 188 PRO A CA 1
ATOM 1346 C C . PRO A 1 188 ? 16.888 2.674 -14.008 1.00 89.25 188 PRO A C 1
ATOM 1348 O O . PRO A 1 188 ? 16.976 3.421 -13.027 1.00 89.25 188 PRO A O 1
ATOM 1351 N N . ASP A 1 189 ? 17.420 2.964 -15.196 1.00 92.56 189 ASP A N 1
ATOM 1352 C CA . ASP A 1 189 ? 18.033 4.262 -15.462 1.00 92.56 189 ASP A CA 1
ATOM 1353 C C . ASP A 1 189 ? 17.038 5.415 -15.219 1.00 92.56 189 ASP A C 1
ATOM 1355 O O . ASP A 1 189 ? 15.820 5.227 -15.103 1.00 92.56 189 ASP A O 1
ATOM 1359 N N . THR A 1 190 ? 17.563 6.636 -15.111 1.00 92.81 190 THR A N 1
ATOM 1360 C CA . THR A 1 190 ? 16.764 7.817 -14.762 1.00 92.81 190 THR A CA 1
ATOM 1361 C C . THR A 1 190 ? 15.596 8.041 -15.721 1.00 92.81 190 THR A C 1
ATOM 1363 O O . THR A 1 190 ? 14.505 8.382 -15.265 1.00 92.81 190 THR A O 1
ATOM 1366 N N . LEU A 1 191 ? 15.801 7.841 -17.026 1.00 92.25 191 LEU A N 1
ATOM 1367 C CA . LEU A 1 191 ? 14.758 8.050 -18.029 1.00 92.25 191 LEU A CA 1
ATOM 1368 C C . LEU A 1 191 ? 13.655 7.004 -17.885 1.00 92.25 191 LEU A C 1
ATOM 1370 O O . LEU A 1 191 ? 12.488 7.366 -17.770 1.00 92.25 191 LEU A O 1
ATOM 1374 N N . THR A 1 192 ? 14.026 5.731 -17.778 1.00 92.06 192 THR A N 1
ATOM 1375 C CA . THR A 1 192 ? 13.104 4.614 -17.564 1.00 92.06 192 THR A CA 1
ATOM 1376 C C . THR A 1 192 ? 12.304 4.808 -16.279 1.00 92.06 192 THR A C 1
ATOM 1378 O O . THR A 1 192 ? 11.096 4.589 -16.260 1.00 92.06 192 THR A O 1
ATOM 1381 N N . ALA A 1 193 ? 12.934 5.260 -15.194 1.00 94.31 193 ALA A N 1
ATOM 1382 C CA . ALA A 1 193 ? 12.230 5.533 -13.946 1.00 94.31 193 ALA A CA 1
ATOM 1383 C C . ALA A 1 193 ? 11.227 6.691 -14.083 1.00 94.31 193 ALA A C 1
ATOM 1385 O O . ALA A 1 193 ? 10.095 6.575 -13.610 1.00 94.31 193 ALA A O 1
ATOM 1386 N N . ILE A 1 194 ? 11.605 7.783 -14.758 1.00 94.12 194 ILE A N 1
ATOM 1387 C CA . ILE A 1 194 ? 10.692 8.899 -15.054 1.00 94.12 194 ILE A CA 1
ATOM 1388 C C . ILE A 1 194 ? 9.517 8.409 -15.904 1.00 94.12 194 ILE A C 1
ATOM 1390 O O . ILE A 1 194 ? 8.371 8.689 -15.561 1.00 94.12 194 ILE A O 1
ATOM 1394 N N . GLU A 1 195 ? 9.771 7.628 -16.955 1.00 93.81 195 GLU A N 1
ATOM 1395 C CA . GLU A 1 195 ? 8.724 7.031 -17.788 1.00 93.81 195 GLU A CA 1
ATOM 1396 C C . GLU A 1 195 ? 7.785 6.143 -16.969 1.00 93.81 195 GLU A C 1
ATOM 1398 O O . GLU A 1 195 ? 6.571 6.247 -17.112 1.00 93.81 195 GLU A O 1
ATOM 1403 N N . MET A 1 196 ? 8.316 5.304 -16.074 1.00 95.00 196 MET A N 1
ATOM 1404 C CA . MET A 1 196 ? 7.499 4.480 -15.181 1.00 95.00 196 MET A CA 1
ATOM 1405 C C . MET A 1 196 ? 6.636 5.333 -14.247 1.00 95.00 196 MET A C 1
ATOM 1407 O O . MET A 1 196 ? 5.475 4.993 -14.006 1.00 95.00 196 MET A O 1
ATOM 1411 N N . GLY A 1 197 ? 7.188 6.424 -13.708 1.00 96.19 197 GLY A N 1
ATOM 1412 C CA . GLY A 1 197 ? 6.453 7.368 -12.869 1.00 96.19 197 GLY A CA 1
ATOM 1413 C C . GLY A 1 197 ? 5.335 8.064 -13.641 1.00 96.19 197 GLY A C 1
ATOM 1414 O O . GLY A 1 197 ? 4.183 8.031 -13.213 1.00 96.19 197 GLY A O 1
ATOM 1415 N N . LEU A 1 198 ? 5.641 8.606 -14.820 1.00 95.75 198 LEU A N 1
ATOM 1416 C CA . LEU A 1 198 ? 4.659 9.230 -15.708 1.00 95.75 198 LEU A CA 1
ATOM 1417 C C . LEU A 1 198 ? 3.580 8.236 -16.136 1.00 95.75 198 LEU A C 1
ATOM 1419 O O . LEU A 1 198 ? 2.400 8.545 -16.040 1.00 95.75 198 LEU A O 1
ATOM 1423 N N . GLN A 1 199 ? 3.956 7.018 -16.528 1.00 95.69 199 GLN A N 1
ATOM 1424 C CA . GLN A 1 199 ? 3.004 5.972 -16.897 1.00 95.69 199 GLN A CA 1
ATOM 1425 C C . GLN A 1 199 ? 2.075 5.620 -15.728 1.00 95.69 199 GLN A C 1
ATOM 1427 O O . GLN A 1 199 ? 0.880 5.415 -15.938 1.00 95.69 199 GLN A O 1
ATOM 1432 N N . SER A 1 200 ? 2.605 5.573 -14.503 1.00 96.69 200 SER A N 1
ATOM 1433 C CA . SER A 1 200 ? 1.818 5.292 -13.296 1.00 96.69 200 SER A CA 1
ATOM 1434 C C . SER A 1 200 ? 0.861 6.436 -12.969 1.00 96.69 200 SER A C 1
ATOM 1436 O O . SER A 1 200 ? -0.312 6.182 -12.703 1.00 96.69 200 SER A O 1
ATOM 1438 N N . GLY A 1 201 ? 1.322 7.685 -13.073 1.00 96.75 201 GLY A N 1
ATOM 1439 C CA . GLY A 1 201 ? 0.483 8.875 -12.919 1.00 96.75 201 GLY A CA 1
ATOM 1440 C C . GLY A 1 201 ? -0.607 8.975 -13.990 1.00 96.75 201 GLY A C 1
ATOM 1441 O O . GLY A 1 201 ? -1.768 9.186 -13.658 1.00 96.75 201 GLY A O 1
ATOM 1442 N N . CYS A 1 202 ? -0.277 8.745 -15.264 1.00 96.69 202 CYS A N 1
ATOM 1443 C CA . CYS A 1 202 ? -1.254 8.712 -16.354 1.00 96.69 202 CYS A CA 1
ATOM 1444 C C . CYS A 1 202 ? -2.281 7.591 -16.166 1.00 96.69 202 CYS A C 1
ATOM 1446 O O . CYS A 1 202 ? -3.467 7.808 -16.385 1.00 96.69 202 CYS A O 1
ATOM 1448 N N . GLY A 1 203 ? -1.850 6.401 -15.742 1.00 96.69 203 GLY A N 1
ATOM 1449 C CA . GLY A 1 203 ? -2.756 5.295 -15.442 1.00 96.69 203 GLY A CA 1
ATOM 1450 C C . GLY A 1 203 ? -3.727 5.623 -14.309 1.00 96.69 203 GLY A C 1
ATOM 1451 O O . GLY A 1 203 ? -4.924 5.389 -14.450 1.00 96.69 203 GLY A O 1
ATOM 1452 N N . ALA A 1 204 ? -3.229 6.231 -13.231 1.00 97.00 204 ALA A N 1
ATOM 1453 C CA . ALA A 1 204 ? -4.062 6.730 -12.144 1.00 97.00 204 ALA A CA 1
ATOM 1454 C C . ALA A 1 204 ? -5.057 7.795 -12.634 1.00 97.00 204 ALA A C 1
ATOM 1456 O O . ALA A 1 204 ? -6.246 7.683 -12.361 1.00 97.00 204 ALA A O 1
ATOM 1457 N N . LEU A 1 205 ? -4.604 8.764 -13.434 1.00 96.75 205 LEU A N 1
ATOM 1458 C CA . LEU A 1 205 ? -5.461 9.804 -14.009 1.00 96.75 205 LEU A CA 1
ATOM 1459 C C . LEU A 1 205 ? -6.578 9.221 -14.881 1.00 96.75 205 LEU A C 1
ATOM 1461 O O . LEU A 1 205 ? -7.712 9.674 -14.790 1.00 96.75 205 LEU A O 1
ATOM 1465 N N . LEU A 1 206 ? -6.283 8.207 -15.699 1.00 96.81 206 LEU A N 1
ATOM 1466 C CA . LEU A 1 206 ? -7.295 7.533 -16.516 1.00 96.81 206 LEU A CA 1
ATOM 1467 C C . LEU A 1 206 ? -8.339 6.805 -15.664 1.00 96.81 206 LEU A C 1
ATOM 1469 O O . LEU A 1 206 ? -9.516 6.829 -16.010 1.00 96.81 206 LEU A O 1
ATOM 1473 N N . VAL A 1 207 ? -7.926 6.178 -14.559 1.00 96.38 207 VAL A N 1
ATOM 1474 C CA . VAL A 1 207 ? -8.860 5.553 -13.610 1.00 96.38 207 VAL A CA 1
ATOM 1475 C C . VAL A 1 207 ? -9.754 6.606 -12.958 1.00 96.38 207 VAL A C 1
ATOM 1477 O O . VAL A 1 207 ? -10.962 6.414 -12.931 1.00 96.38 207 VAL A O 1
ATOM 1480 N N . LEU A 1 208 ? -9.190 7.722 -12.489 1.00 94.25 208 LEU A N 1
ATOM 1481 C CA . LEU A 1 208 ? -9.962 8.807 -11.870 1.00 94.25 208 LEU A CA 1
ATOM 1482 C C . LEU A 1 208 ? -10.903 9.496 -12.870 1.00 94.25 208 LEU A C 1
ATOM 1484 O O . LEU A 1 208 ? -12.026 9.853 -12.534 1.00 94.25 208 LEU A O 1
ATOM 1488 N N . ALA A 1 209 ? -10.474 9.655 -14.123 1.00 94.19 209 ALA A N 1
ATOM 1489 C CA . ALA A 1 209 ? -11.338 10.159 -15.185 1.00 94.19 209 ALA A CA 1
ATOM 1490 C C . ALA A 1 209 ? -12.496 9.193 -15.469 1.00 94.19 209 ALA A C 1
ATOM 1492 O O . ALA A 1 209 ? -13.621 9.630 -15.684 1.00 94.19 209 ALA A O 1
ATOM 1493 N N . LEU A 1 210 ? -12.234 7.883 -15.456 1.00 94.44 210 LEU A N 1
ATOM 1494 C CA . LEU A 1 210 ? -13.277 6.876 -15.605 1.00 94.44 210 LEU A CA 1
ATOM 1495 C C . LEU A 1 210 ? -14.239 6.889 -14.413 1.00 94.44 210 LEU A C 1
ATOM 1497 O O . LEU A 1 210 ? -15.445 6.859 -14.630 1.00 94.44 210 LEU A O 1
ATOM 1501 N N . ASP A 1 211 ? -13.729 7.002 -13.189 1.00 93.62 211 ASP A N 1
ATOM 1502 C CA . ASP A 1 211 ? -14.546 7.173 -11.988 1.00 93.62 211 ASP A CA 1
ATOM 1503 C C . ASP A 1 211 ? -15.495 8.369 -12.098 1.00 93.62 211 ASP A C 1
ATOM 1505 O O . ASP A 1 211 ? -16.705 8.209 -11.960 1.00 93.62 211 ASP A O 1
ATOM 1509 N N . ALA A 1 212 ? -14.985 9.533 -12.499 1.00 90.31 212 ALA A N 1
ATOM 1510 C CA . ALA A 1 212 ? -15.814 10.715 -12.713 1.00 90.31 212 ALA A CA 1
ATOM 1511 C C . ALA A 1 212 ? -16.920 10.518 -13.774 1.00 90.31 212 ALA A C 1
ATOM 1513 O O . ALA A 1 212 ? -17.921 11.232 -13.749 1.00 90.31 212 ALA A O 1
ATOM 1514 N N . LEU A 1 213 ? -16.750 9.574 -14.709 1.00 92.81 213 LEU A N 1
ATOM 1515 C CA . LEU A 1 213 ? -17.714 9.293 -15.778 1.00 92.81 213 LEU A CA 1
ATOM 1516 C C . LEU A 1 213 ? -18.742 8.217 -15.411 1.00 92.81 213 LEU A C 1
ATOM 1518 O O . LEU A 1 213 ? -19.894 8.328 -15.829 1.00 92.81 213 LEU A O 1
ATOM 1522 N N . VAL A 1 214 ? -18.337 7.161 -14.697 1.00 93.88 214 VAL A N 1
ATOM 1523 C CA . VAL A 1 214 ? -19.197 5.988 -14.437 1.00 93.88 214 VAL A CA 1
ATOM 1524 C C . VAL A 1 214 ? -19.497 5.739 -12.959 1.00 93.88 214 VAL A C 1
ATOM 1526 O O . VAL A 1 214 ? -20.326 4.883 -12.665 1.00 93.88 214 VAL A O 1
ATOM 1529 N N . GLY A 1 215 ? -18.855 6.469 -12.044 1.00 91.12 215 GLY A N 1
ATOM 1530 C CA . GLY A 1 215 ? -18.974 6.294 -10.597 1.00 91.12 215 GLY A CA 1
ATOM 1531 C C . GLY A 1 215 ? -18.459 4.931 -10.147 1.00 91.12 215 GLY A C 1
ATOM 1532 O O . GLY A 1 215 ? -19.254 4.058 -9.783 1.00 91.12 215 GLY A O 1
ATOM 1533 N N . LEU A 1 216 ? -17.138 4.727 -10.199 1.00 92.19 216 LEU A N 1
ATOM 1534 C CA . LEU A 1 216 ? -16.526 3.525 -9.635 1.00 92.19 216 LEU A CA 1
ATOM 1535 C C . LEU A 1 216 ? -16.798 3.492 -8.130 1.00 92.19 216 LEU A C 1
ATOM 1537 O O . LEU A 1 216 ? -16.898 4.514 -7.454 1.00 92.19 216 LEU A O 1
ATOM 1541 N N . LYS A 1 217 ? -16.956 2.288 -7.588 1.00 91.44 217 LYS A N 1
ATOM 1542 C CA . LYS A 1 217 ? -17.305 2.139 -6.178 1.00 91.44 217 LYS A CA 1
ATOM 1543 C C . LYS A 1 217 ? -16.079 2.347 -5.300 1.00 91.44 217 LYS A C 1
ATOM 1545 O O . LYS A 1 217 ? -16.194 2.943 -4.235 1.00 91.44 217 LYS A O 1
ATOM 1550 N N . GLU A 1 218 ? -14.926 1.843 -5.733 1.00 89.56 218 GLU A N 1
ATOM 1551 C CA . GLU A 1 218 ? -13.673 1.926 -4.988 1.00 89.56 218 GLU A CA 1
ATOM 1552 C C . GLU A 1 218 ? -12.465 2.226 -5.913 1.00 89.56 218 GLU A C 1
ATOM 1554 O O . GLU A 1 218 ? -11.511 1.432 -5.997 1.00 89.56 218 GLU A O 1
ATOM 1559 N N . PRO A 1 219 ? -12.447 3.392 -6.594 1.00 92.31 219 PRO A N 1
ATOM 1560 C CA . PRO A 1 219 ? -11.469 3.719 -7.641 1.00 92.31 219 PRO A CA 1
ATOM 1561 C C . PRO A 1 219 ? -10.005 3.543 -7.210 1.00 92.31 219 PRO A C 1
ATOM 1563 O O . PRO A 1 219 ? -9.149 3.172 -8.023 1.00 92.31 219 PRO A O 1
ATOM 1566 N N . ALA A 1 220 ? -9.698 3.711 -5.921 1.00 91.81 220 ALA A N 1
ATOM 1567 C CA . ALA A 1 220 ? -8.368 3.482 -5.366 1.00 91.81 220 ALA A CA 1
ATOM 1568 C C . ALA A 1 220 ? -7.808 2.072 -5.639 1.00 91.81 220 ALA A C 1
ATOM 1570 O O . ALA A 1 220 ? -6.592 1.931 -5.822 1.00 91.81 220 ALA A O 1
ATOM 1571 N N . TRP A 1 221 ? -8.638 1.024 -5.728 1.00 92.31 221 TRP A N 1
ATOM 1572 C CA . TRP A 1 221 ? -8.160 -0.329 -6.054 1.00 92.31 221 TRP A CA 1
ATOM 1573 C C . TRP A 1 221 ? -7.786 -0.477 -7.525 1.00 92.31 221 TRP A C 1
ATOM 1575 O O . TRP A 1 221 ? -6.786 -1.136 -7.834 1.00 92.31 221 TRP A O 1
ATOM 1585 N N . ALA A 1 222 ? -8.523 0.179 -8.425 1.00 95.81 222 ALA A N 1
ATOM 1586 C CA . ALA A 1 222 ? -8.142 0.272 -9.829 1.00 95.81 222 ALA A CA 1
ATOM 1587 C C . ALA A 1 222 ? -6.829 1.052 -9.991 1.00 95.81 222 ALA A C 1
ATOM 1589 O O . ALA A 1 222 ? -5.914 0.574 -10.671 1.00 95.81 222 ALA A O 1
ATOM 1590 N N . VAL A 1 223 ? -6.669 2.186 -9.297 1.00 96.50 223 VAL A N 1
ATOM 1591 C CA . VAL A 1 223 ? -5.399 2.934 -9.284 1.00 96.50 223 VAL A CA 1
ATOM 1592 C C . VAL A 1 223 ? -4.268 2.039 -8.772 1.00 96.50 223 VAL A C 1
ATOM 1594 O O . VAL A 1 223 ? -3.256 1.871 -9.453 1.00 96.50 223 VAL A O 1
ATOM 1597 N N . THR A 1 224 ? -4.468 1.384 -7.625 1.00 95.31 224 THR A N 1
ATOM 1598 C CA . THR A 1 224 ? -3.489 0.485 -6.993 1.00 95.31 224 THR A CA 1
ATOM 1599 C C . THR A 1 224 ? -3.055 -0.614 -7.959 1.00 95.31 224 THR A C 1
ATOM 1601 O O . THR A 1 224 ? -1.865 -0.884 -8.142 1.00 95.31 224 THR A O 1
ATOM 1604 N N . ALA A 1 225 ? -4.014 -1.262 -8.616 1.00 95.94 225 ALA A N 1
ATOM 1605 C CA . ALA A 1 225 ? -3.717 -2.311 -9.574 1.00 95.94 225 ALA A CA 1
ATOM 1606 C C . ALA A 1 225 ? -2.919 -1.802 -10.772 1.00 95.94 225 ALA A C 1
ATOM 1608 O O . ALA A 1 225 ? -1.956 -2.455 -11.180 1.00 95.94 225 ALA A O 1
ATOM 1609 N N . CYS A 1 226 ? -3.276 -0.627 -11.285 1.00 96.25 226 CYS A N 1
ATOM 1610 C CA . CYS A 1 226 ? -2.571 -0.003 -12.391 1.00 96.25 226 CYS A CA 1
ATOM 1611 C C . CYS A 1 226 ? -1.103 0.287 -12.033 1.00 96.25 226 CYS A C 1
ATOM 1613 O O . CYS A 1 226 ? -0.195 -0.140 -12.751 1.00 96.25 226 CYS A O 1
ATOM 1615 N N . VAL A 1 227 ? -0.847 0.943 -10.897 1.00 95.75 227 VAL A N 1
ATOM 1616 C CA . VAL A 1 227 ? 0.508 1.389 -10.516 1.00 95.75 227 VAL A CA 1
ATOM 1617 C C . VAL A 1 227 ? 1.456 0.227 -10.203 1.00 95.75 227 VAL A C 1
ATOM 1619 O O . VAL A 1 227 ? 2.627 0.255 -10.583 1.00 95.75 227 VAL A O 1
ATOM 1622 N N . TYR A 1 228 ? 0.974 -0.843 -9.559 1.00 95.00 228 TYR A N 1
ATOM 1623 C CA . TYR A 1 228 ? 1.837 -1.973 -9.182 1.00 95.00 228 TYR A CA 1
ATOM 1624 C C . TYR A 1 228 ? 2.142 -2.934 -10.338 1.00 95.00 228 TYR A C 1
ATOM 1626 O O . TYR A 1 228 ? 3.155 -3.646 -10.297 1.00 95.00 228 TYR A O 1
ATOM 1634 N N . VAL A 1 229 ? 1.306 -2.940 -11.380 1.00 95.38 229 VAL A N 1
ATOM 1635 C CA . VAL A 1 229 ? 1.538 -3.725 -12.600 1.00 95.38 229 VAL A CA 1
ATOM 1636 C C . VAL A 1 229 ? 2.649 -3.116 -13.458 1.00 95.38 229 VAL A C 1
ATOM 1638 O O . VAL A 1 229 ? 3.389 -3.862 -14.103 1.00 95.38 229 VAL A O 1
ATOM 1641 N N . ILE A 1 230 ? 2.822 -1.791 -13.424 1.00 94.38 230 ILE A N 1
ATOM 1642 C CA . ILE A 1 230 ? 3.847 -1.090 -14.204 1.00 94.38 230 ILE A CA 1
ATOM 1643 C C . ILE A 1 230 ? 5.263 -1.525 -13.778 1.00 94.38 230 ILE A C 1
ATOM 1645 O O . ILE A 1 230 ? 5.658 -1.528 -12.601 1.00 94.38 230 ILE A O 1
ATOM 1649 N N . ALA A 1 231 ? 6.041 -1.932 -14.778 1.00 91.62 231 ALA A N 1
ATOM 1650 C CA . ALA A 1 231 ? 7.411 -2.418 -14.671 1.00 91.62 231 ALA A CA 1
ATOM 1651 C C . ALA A 1 231 ? 8.339 -1.680 -15.653 1.00 91.62 231 ALA A C 1
ATOM 1653 O O . ALA A 1 231 ? 7.882 -0.868 -16.451 1.00 91.62 231 ALA A O 1
ATOM 1654 N N . GLY A 1 232 ? 9.644 -1.971 -15.598 1.00 89.06 232 GLY A N 1
ATOM 1655 C CA . GLY A 1 232 ? 10.668 -1.269 -16.390 1.00 89.06 232 GLY A CA 1
ATOM 1656 C C . GLY A 1 232 ? 10.592 -1.507 -17.899 1.00 89.06 232 GLY A C 1
ATOM 1657 O O . GLY A 1 232 ? 11.267 -0.831 -18.666 1.00 89.06 232 GLY A O 1
ATOM 1658 N N . SER A 1 233 ? 9.761 -2.446 -18.354 1.00 90.50 233 SER A N 1
ATOM 1659 C CA . SER A 1 233 ? 9.512 -2.659 -19.778 1.00 90.50 233 SER A CA 1
ATOM 1660 C C . SER A 1 233 ? 8.050 -3.012 -20.058 1.00 90.50 233 SER A C 1
ATOM 1662 O O . SER A 1 233 ? 7.396 -3.654 -19.228 1.00 90.50 233 SER A O 1
ATOM 1664 N N . PRO A 1 234 ? 7.537 -2.696 -21.263 1.00 92.25 234 PRO A N 1
ATOM 1665 C CA . PRO A 1 234 ? 6.189 -3.081 -21.666 1.00 92.25 234 PRO A CA 1
ATOM 1666 C C . PRO A 1 234 ? 5.891 -4.580 -21.543 1.00 92.25 234 PRO A C 1
ATOM 1668 O O . PRO A 1 234 ? 4.798 -4.963 -21.132 1.00 92.25 234 PRO A O 1
ATOM 1671 N N . ALA A 1 235 ? 6.859 -5.439 -21.877 1.00 92.44 235 ALA A N 1
ATOM 1672 C CA . ALA A 1 235 ? 6.702 -6.890 -21.786 1.00 92.44 235 ALA A CA 1
ATOM 1673 C C . ALA A 1 235 ? 6.548 -7.359 -20.330 1.00 92.44 235 ALA A C 1
ATOM 1675 O O . ALA A 1 235 ? 5.675 -8.176 -20.036 1.00 92.44 235 ALA A O 1
ATOM 1676 N N . GLN A 1 236 ? 7.342 -6.801 -19.410 1.00 92.81 236 GLN A N 1
ATOM 1677 C CA . GLN A 1 236 ? 7.211 -7.083 -17.979 1.00 92.81 236 GLN A CA 1
ATOM 1678 C C . GLN A 1 236 ? 5.876 -6.574 -17.423 1.00 92.81 236 GLN A C 1
ATOM 1680 O O . GLN A 1 236 ? 5.241 -7.291 -16.653 1.00 92.81 236 GLN A O 1
ATOM 1685 N N . THR A 1 237 ? 5.418 -5.390 -17.844 1.00 95.25 237 THR A N 1
ATOM 1686 C CA . THR A 1 237 ? 4.110 -4.846 -17.445 1.00 95.25 237 THR A CA 1
ATOM 1687 C C . THR A 1 237 ? 2.967 -5.755 -17.904 1.00 95.25 237 THR A C 1
ATOM 1689 O O . THR A 1 237 ? 2.075 -6.069 -17.122 1.00 95.25 237 THR A O 1
ATOM 1692 N N . LEU A 1 238 ? 3.017 -6.271 -19.138 1.00 95.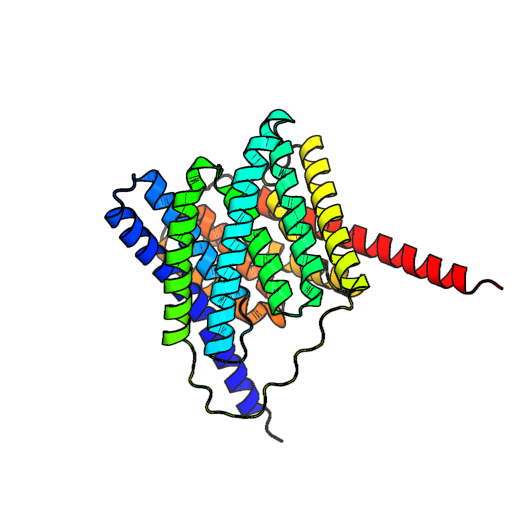31 238 LEU A N 1
ATOM 1693 C CA . LEU A 1 238 ? 2.033 -7.241 -19.641 1.00 95.31 238 LEU A CA 1
ATOM 1694 C C . LEU A 1 238 ? 2.046 -8.555 -18.849 1.00 95.31 238 LEU A C 1
ATOM 1696 O O . LEU A 1 238 ? 0.989 -9.071 -18.482 1.00 95.31 238 LEU A O 1
ATOM 1700 N N . ALA A 1 239 ? 3.234 -9.090 -18.561 1.00 95.44 239 ALA A N 1
ATOM 1701 C CA . ALA A 1 239 ? 3.371 -10.315 -17.779 1.00 95.44 239 ALA A CA 1
ATOM 1702 C C . ALA A 1 239 ? 2.820 -10.145 -16.353 1.00 95.44 239 ALA A C 1
ATOM 1704 O O . ALA A 1 239 ? 2.039 -10.985 -15.899 1.00 95.44 239 ALA A O 1
ATOM 1705 N N . ARG A 1 240 ? 3.162 -9.037 -15.679 1.00 94.56 240 ARG A N 1
ATOM 1706 C CA . ARG A 1 240 ? 2.645 -8.702 -14.343 1.00 94.56 240 ARG A CA 1
ATOM 1707 C C . ARG A 1 240 ? 1.144 -8.457 -14.344 1.00 94.56 240 ARG A C 1
ATOM 1709 O O . ARG A 1 240 ? 0.474 -8.914 -13.426 1.00 94.56 240 ARG A O 1
ATOM 1716 N N . GLY A 1 241 ? 0.614 -7.792 -15.370 1.00 95.94 241 GLY A N 1
ATOM 1717 C CA . GLY A 1 241 ? -0.821 -7.561 -15.526 1.00 95.94 241 GLY A CA 1
ATOM 1718 C C . GLY A 1 241 ? -1.591 -8.876 -15.579 1.00 95.94 241 GLY A C 1
ATOM 1719 O O . GLY A 1 241 ? -2.507 -9.083 -14.786 1.00 95.94 241 GLY A O 1
ATOM 1720 N N . ARG A 1 242 ? -1.143 -9.821 -16.416 1.00 96.31 242 ARG A N 1
ATOM 1721 C CA . ARG A 1 242 ? -1.733 -11.166 -16.489 1.00 96.31 242 ARG A CA 1
ATOM 1722 C C . ARG A 1 242 ? -1.639 -11.916 -15.160 1.00 96.31 242 ARG A C 1
ATOM 1724 O O . ARG A 1 242 ? -2.628 -12.487 -14.714 1.00 96.31 242 ARG A O 1
ATOM 1731 N N . GLN A 1 243 ? -0.462 -11.924 -14.533 1.00 96.38 243 GLN A N 1
ATOM 1732 C CA . GLN A 1 243 ? -0.250 -12.585 -13.240 1.00 96.38 243 GLN A CA 1
ATOM 1733 C C . GLN A 1 243 ? -1.166 -12.010 -12.156 1.00 96.38 243 GLN A C 1
ATOM 1735 O O . GLN A 1 243 ? -1.782 -12.778 -11.422 1.00 96.38 243 GLN A O 1
ATOM 1740 N N . ARG A 1 244 ? -1.305 -10.680 -12.097 1.00 95.81 244 ARG A N 1
ATOM 1741 C CA . ARG A 1 244 ? -2.205 -10.006 -11.160 1.00 95.81 244 ARG A CA 1
ATOM 1742 C C . ARG A 1 244 ? -3.651 -10.413 -11.392 1.00 95.81 244 ARG A C 1
ATOM 1744 O O . ARG A 1 244 ? -4.298 -10.816 -10.440 1.00 95.81 244 ARG A O 1
ATOM 1751 N N . MET A 1 245 ? -4.130 -10.371 -12.636 1.00 95.56 245 MET A N 1
ATOM 1752 C CA . MET A 1 245 ? -5.509 -10.750 -12.963 1.00 95.56 245 MET A CA 1
ATOM 1753 C C . MET A 1 245 ? -5.826 -12.187 -12.547 1.00 95.56 245 MET A C 1
ATOM 1755 O O . MET A 1 245 ? -6.803 -12.416 -11.840 1.00 95.56 245 MET A O 1
ATOM 1759 N N . VAL A 1 246 ? -4.978 -13.145 -12.937 1.00 96.31 246 VAL A N 1
ATOM 1760 C CA . VAL A 1 246 ? -5.165 -14.562 -12.585 1.00 96.31 246 VAL A CA 1
ATOM 1761 C C . VAL A 1 246 ? -5.130 -14.748 -11.070 1.00 96.31 246 VAL A C 1
ATOM 1763 O O . VAL A 1 246 ? -6.025 -15.376 -10.510 1.00 96.31 246 VAL A O 1
ATOM 1766 N N . GLY A 1 247 ? -4.132 -14.161 -10.404 1.00 96.19 247 GLY A N 1
ATOM 1767 C CA . GLY A 1 247 ? -4.004 -14.210 -8.953 1.00 96.19 247 GLY A CA 1
ATOM 1768 C C . GLY A 1 247 ? -5.242 -13.667 -8.251 1.00 96.19 247 GLY A C 1
ATOM 1769 O O . GLY A 1 247 ? -5.830 -14.362 -7.429 1.00 96.19 247 GLY A O 1
ATOM 1770 N N . THR A 1 248 ? -5.682 -12.461 -8.613 1.00 95.12 248 THR A N 1
ATOM 1771 C CA . THR A 1 248 ? -6.857 -11.813 -8.022 1.00 95.12 248 THR A CA 1
ATOM 1772 C C . THR A 1 248 ? -8.120 -12.645 -8.206 1.00 95.12 248 THR A C 1
ATOM 1774 O O . THR A 1 248 ? -8.830 -12.845 -7.228 1.00 95.12 248 THR A O 1
ATOM 1777 N N . VAL A 1 249 ? -8.388 -13.181 -9.402 1.00 94.81 249 VAL A N 1
ATOM 1778 C CA . VAL A 1 249 ? -9.577 -14.021 -9.640 1.00 94.81 249 VAL A CA 1
ATOM 1779 C C . VAL A 1 249 ? -9.574 -15.250 -8.731 1.00 94.81 249 VAL A C 1
ATOM 1781 O O . VAL A 1 249 ? -10.573 -15.527 -8.069 1.00 94.81 249 VAL A O 1
ATOM 1784 N N . VAL A 1 250 ? -8.442 -15.954 -8.644 1.00 96.00 250 VAL A N 1
ATOM 1785 C CA . VAL A 1 250 ? -8.308 -17.136 -7.781 1.00 96.00 250 VAL A CA 1
ATOM 1786 C C . VAL A 1 250 ? -8.455 -16.758 -6.305 1.00 96.00 250 VAL A C 1
ATOM 1788 O O . VAL A 1 250 ? -9.205 -17.400 -5.575 1.00 96.00 250 VAL A O 1
ATOM 1791 N N . GLY A 1 251 ? -7.776 -15.699 -5.862 1.00 95.88 251 GLY A N 1
ATOM 1792 C CA . GLY A 1 251 ? -7.815 -15.238 -4.476 1.00 95.88 251 GLY A CA 1
ATOM 1793 C C . GLY A 1 251 ? -9.201 -14.782 -4.027 1.00 95.88 251 GLY A C 1
ATOM 1794 O O . GLY A 1 251 ? -9.644 -15.158 -2.945 1.00 95.88 251 GLY A O 1
ATOM 1795 N N . VAL A 1 252 ? -9.913 -14.031 -4.874 1.00 93.75 252 VAL A N 1
ATOM 1796 C CA . VAL A 1 252 ? -11.298 -13.613 -4.613 1.00 93.75 252 VAL A CA 1
ATOM 1797 C C . VAL A 1 252 ? -12.213 -14.828 -4.528 1.00 93.75 252 VAL A C 1
ATOM 1799 O O . VAL A 1 252 ? -12.972 -14.933 -3.571 1.00 93.75 252 VAL A O 1
ATOM 1802 N N . ALA A 1 253 ? -12.119 -15.774 -5.468 1.00 93.25 253 ALA A N 1
ATOM 1803 C CA . ALA A 1 253 ? -12.941 -16.984 -5.438 1.00 93.25 253 ALA A CA 1
ATOM 1804 C C . ALA A 1 253 ? -12.733 -17.789 -4.142 1.00 93.25 253 ALA A C 1
ATOM 1806 O O . ALA A 1 253 ? -13.704 -18.195 -3.504 1.00 93.25 253 ALA A O 1
ATOM 1807 N N . LEU A 1 254 ? -11.478 -17.962 -3.712 1.00 94.88 254 LEU A N 1
ATOM 1808 C CA . LEU A 1 254 ? -11.150 -18.622 -2.445 1.00 94.88 254 LEU A CA 1
ATOM 1809 C C . LEU A 1 254 ? -11.654 -17.831 -1.229 1.00 94.88 254 LEU A C 1
ATOM 1811 O O . LEU A 1 254 ? -12.158 -18.427 -0.282 1.00 94.88 254 LEU A O 1
ATOM 1815 N N . GLY A 1 255 ? -11.547 -16.500 -1.252 1.00 92.75 255 GLY A N 1
ATOM 1816 C CA . GLY A 1 255 ? -12.033 -15.636 -0.176 1.00 92.75 255 GLY A CA 1
ATOM 1817 C C . GLY A 1 255 ? -13.553 -15.693 -0.028 1.00 92.75 255 GLY A C 1
ATOM 1818 O O . GLY A 1 255 ? -14.061 -15.843 1.081 1.00 92.75 255 GLY A O 1
ATOM 1819 N N . LEU A 1 256 ? -14.278 -15.666 -1.151 1.00 90.69 256 LEU A N 1
ATOM 1820 C CA . LEU A 1 256 ? -15.732 -15.837 -1.187 1.00 90.69 256 LEU A CA 1
ATOM 1821 C C . LEU A 1 256 ? -16.148 -17.224 -0.679 1.00 90.69 256 LEU A C 1
ATOM 1823 O O . LEU A 1 256 ? -17.065 -17.334 0.133 1.00 90.69 256 LEU A O 1
ATOM 1827 N N . ALA A 1 257 ? -15.436 -18.277 -1.090 1.00 92.19 257 ALA A N 1
ATOM 1828 C CA . ALA A 1 257 ? -15.668 -19.634 -0.595 1.00 92.19 257 ALA A CA 1
ATOM 1829 C C . ALA A 1 257 ? -15.401 -19.769 0.917 1.00 92.19 257 ALA A C 1
ATOM 1831 O O . ALA A 1 257 ? -16.013 -20.609 1.577 1.00 92.19 257 ALA A O 1
ATOM 1832 N N . ALA A 1 258 ? -14.524 -18.932 1.479 1.00 91.62 258 ALA A N 1
ATOM 1833 C CA . ALA A 1 258 ? -14.215 -18.905 2.904 1.00 91.62 258 ALA A CA 1
ATOM 1834 C C . ALA A 1 258 ? -15.216 -18.092 3.746 1.00 91.62 258 ALA A C 1
ATOM 1836 O O . ALA A 1 258 ? -15.173 -18.192 4.972 1.00 91.62 258 ALA A O 1
ATOM 1837 N N . LEU A 1 259 ? -16.149 -17.335 3.151 1.00 88.56 259 LEU A N 1
ATOM 1838 C CA . LEU A 1 259 ? -17.105 -16.508 3.906 1.00 88.56 259 LEU A CA 1
ATOM 1839 C C . LEU A 1 259 ? -17.895 -17.279 4.979 1.00 88.56 259 LEU A C 1
ATOM 1841 O O . LEU A 1 259 ? -17.969 -16.785 6.104 1.00 88.56 259 LEU A O 1
ATOM 1845 N N . PRO A 1 260 ? -18.424 -18.497 4.734 1.00 89.62 260 PRO A N 1
ATOM 1846 C CA . PRO A 1 260 ? -19.104 -19.268 5.778 1.00 89.62 260 PRO A CA 1
ATOM 1847 C C . PRO A 1 260 ? -18.228 -19.532 7.013 1.00 89.62 260 PRO A C 1
ATOM 1849 O O . PRO A 1 260 ? -18.738 -19.581 8.134 1.00 89.62 260 PRO A O 1
ATOM 1852 N N . LEU A 1 261 ? -16.913 -19.686 6.817 1.00 87.25 261 LEU A N 1
ATOM 1853 C CA . LEU A 1 261 ? -15.950 -19.860 7.902 1.00 87.25 261 LEU A CA 1
ATOM 1854 C C . LEU A 1 261 ? -15.777 -18.568 8.704 1.00 87.25 261 LEU A C 1
ATOM 1856 O O . LEU A 1 261 ? -15.712 -18.633 9.928 1.00 87.25 261 LEU A O 1
ATOM 1860 N N . VAL A 1 262 ? -15.761 -17.410 8.035 1.00 86.62 262 VAL A N 1
ATOM 1861 C CA . VAL A 1 262 ? -15.660 -16.095 8.689 1.00 86.62 262 VAL A CA 1
ATOM 1862 C C . VAL A 1 262 ? -16.793 -15.893 9.694 1.00 86.62 262 VAL A C 1
ATOM 1864 O O . VAL A 1 262 ? -16.537 -15.478 10.821 1.00 86.62 262 VAL A O 1
ATOM 1867 N N . TYR A 1 263 ? -18.023 -16.259 9.327 1.00 85.56 263 TYR A N 1
ATOM 1868 C CA . TYR A 1 263 ? -19.186 -16.108 10.208 1.00 85.56 263 TYR A CA 1
ATOM 1869 C C . TYR A 1 263 ? -19.179 -17.073 11.394 1.00 85.56 263 TYR A C 1
ATOM 1871 O O . TYR A 1 263 ? -19.565 -16.705 12.500 1.00 85.56 263 TYR A O 1
ATOM 1879 N N . ARG A 1 264 ? -18.769 -18.327 11.173 1.00 90.62 264 ARG A N 1
ATOM 1880 C CA . ARG A 1 264 ? -18.829 -19.373 12.207 1.00 90.62 264 ARG A CA 1
ATOM 1881 C C . ARG A 1 264 ? -17.621 -19.358 13.141 1.00 90.62 264 ARG A C 1
ATOM 1883 O O . ARG A 1 264 ? -17.732 -19.778 14.288 1.00 90.62 264 ARG A O 1
ATOM 1890 N N . ALA A 1 265 ? -16.470 -18.913 12.647 1.00 90.62 265 ALA A N 1
ATOM 1891 C CA . ALA A 1 265 ? -15.206 -18.919 13.367 1.00 90.62 265 ALA A CA 1
ATOM 1892 C C . ALA A 1 265 ? -14.321 -17.738 12.918 1.00 90.62 265 ALA A C 1
ATOM 1894 O O . ALA A 1 265 ? -13.314 -17.939 12.235 1.00 90.62 265 ALA A O 1
ATOM 1895 N N . PRO A 1 266 ? -14.643 -16.494 13.320 1.00 87.00 266 PRO A N 1
ATOM 1896 C CA . PRO A 1 266 ? -13.915 -15.300 12.876 1.00 87.00 266 PRO A CA 1
ATOM 1897 C C . PRO A 1 266 ? -12.426 -15.319 13.256 1.00 87.00 266 PRO A C 1
ATOM 1899 O O . PRO A 1 266 ? -11.589 -14.764 12.551 1.00 87.00 266 PRO A O 1
ATOM 1902 N N . TRP A 1 267 ? -12.045 -16.012 14.330 1.00 89.12 267 TRP A N 1
ATOM 1903 C CA . TRP A 1 267 ? -10.635 -16.195 14.684 1.00 89.12 267 TRP A CA 1
ATOM 1904 C C . TRP A 1 267 ? -9.869 -17.032 13.642 1.00 89.12 267 TRP A C 1
ATOM 1906 O O . TRP A 1 267 ? -8.718 -16.719 13.344 1.00 89.12 267 TRP A O 1
ATOM 1916 N N . LEU A 1 268 ? -10.503 -18.041 13.025 1.00 90.25 268 LEU A N 1
ATOM 1917 C CA . LEU A 1 268 ? -9.899 -18.819 11.935 1.00 90.25 268 LEU A CA 1
ATOM 1918 C C . LEU A 1 268 ? -9.714 -17.972 10.680 1.00 90.25 268 LEU A C 1
ATOM 1920 O O . LEU A 1 268 ? -8.723 -18.144 9.974 1.00 90.25 268 LEU A O 1
ATOM 1924 N N . ALA A 1 269 ? -10.625 -17.033 10.425 1.00 88.50 269 ALA A N 1
ATOM 1925 C CA . ALA A 1 269 ? -10.482 -16.060 9.350 1.00 88.50 269 ALA A CA 1
ATOM 1926 C C . ALA A 1 269 ? -9.239 -15.178 9.551 1.00 88.50 269 ALA A C 1
ATOM 1928 O O . ALA A 1 269 ? -8.443 -15.022 8.628 1.00 88.50 269 ALA A O 1
ATOM 1929 N N . TRP A 1 270 ? -9.000 -14.684 10.770 1.00 89.62 270 TRP A N 1
ATOM 1930 C CA . TRP A 1 270 ? -7.785 -13.925 11.091 1.00 89.62 270 TRP A CA 1
ATOM 1931 C C . TRP A 1 270 ? -6.504 -14.757 10.962 1.00 89.62 270 TRP A C 1
ATOM 1933 O O . TRP A 1 270 ? -5.519 -14.273 10.403 1.00 89.62 270 TRP A O 1
ATOM 1943 N N . VAL A 1 271 ? -6.517 -16.015 11.413 1.00 92.25 271 VAL A N 1
ATOM 1944 C CA . VAL A 1 271 ? -5.384 -16.943 11.233 1.00 92.25 271 VAL A CA 1
ATOM 1945 C C . VAL A 1 271 ? -5.127 -17.213 9.746 1.00 92.25 271 VAL A C 1
ATOM 1947 O O . VAL A 1 271 ? -3.981 -17.161 9.299 1.00 92.25 271 VAL A O 1
ATOM 1950 N N . GLY A 1 272 ? -6.183 -17.441 8.964 1.00 93.44 272 GLY A N 1
ATOM 1951 C CA . GLY A 1 272 ? -6.104 -17.626 7.516 1.00 93.44 272 GLY A CA 1
ATOM 1952 C C . GLY A 1 272 ? -5.534 -16.399 6.804 1.00 93.44 272 GLY A C 1
ATOM 1953 O O . GLY A 1 272 ? -4.623 -16.533 5.990 1.00 93.44 272 GLY A O 1
ATOM 1954 N N . SER A 1 273 ? -5.997 -15.200 7.161 1.00 93.06 273 SER A N 1
ATOM 1955 C CA . SER A 1 273 ? -5.471 -13.924 6.663 1.00 93.06 273 SER A CA 1
ATOM 1956 C C . SER A 1 273 ? -3.997 -13.723 7.015 1.00 93.06 273 SER A C 1
ATOM 1958 O O . SER A 1 273 ? -3.210 -13.304 6.167 1.00 93.06 273 SER A O 1
ATOM 1960 N N . ALA A 1 274 ? -3.581 -14.070 8.236 1.00 93.75 274 ALA A N 1
ATOM 1961 C CA . ALA A 1 274 ? -2.177 -14.016 8.635 1.00 93.75 274 ALA A CA 1
ATOM 1962 C C . ALA A 1 274 ? -1.315 -14.977 7.799 1.00 93.75 274 ALA A C 1
ATOM 1964 O O . ALA A 1 274 ? -0.290 -14.568 7.251 1.00 93.75 274 ALA A O 1
ATOM 1965 N N . ALA A 1 275 ? -1.758 -16.227 7.625 1.00 94.56 275 ALA A N 1
ATOM 1966 C CA . ALA A 1 275 ? -1.073 -17.213 6.790 1.00 94.56 275 ALA A CA 1
ATOM 1967 C C . ALA A 1 275 ? -0.994 -16.772 5.317 1.00 94.56 275 ALA A C 1
ATOM 1969 O O . ALA A 1 275 ? 0.054 -16.899 4.680 1.00 94.56 275 ALA A O 1
ATOM 1970 N N . ALA A 1 276 ? -2.069 -16.190 4.784 1.00 95.75 276 ALA A N 1
ATOM 1971 C CA . ALA A 1 276 ? -2.097 -15.637 3.437 1.00 95.75 276 ALA A CA 1
ATOM 1972 C C . ALA A 1 276 ? -1.155 -14.433 3.290 1.00 95.75 276 ALA A C 1
ATOM 1974 O O . ALA A 1 276 ? -0.441 -14.341 2.295 1.00 95.75 276 ALA A O 1
ATOM 1975 N N . MET A 1 277 ? -1.045 -13.554 4.289 1.00 94.62 277 MET A N 1
ATOM 1976 C CA . MET A 1 277 ? -0.053 -12.472 4.270 1.00 94.62 277 MET A CA 1
ATOM 1977 C C . MET A 1 277 ? 1.387 -12.986 4.342 1.00 94.62 277 MET A C 1
ATOM 1979 O O . MET A 1 277 ? 2.265 -12.445 3.668 1.00 94.62 277 MET A O 1
ATOM 1983 N N . MET A 1 278 ? 1.647 -14.069 5.079 1.00 92.88 278 MET A N 1
ATOM 1984 C CA . MET A 1 278 ? 2.949 -14.738 5.027 1.00 92.88 278 MET A CA 1
ATOM 1985 C C . MET A 1 278 ? 3.227 -15.264 3.612 1.00 92.88 278 MET A C 1
ATOM 1987 O O . MET A 1 278 ? 4.277 -14.951 3.048 1.00 92.88 278 MET A O 1
ATOM 1991 N N . LEU A 1 279 ? 2.269 -15.973 3.003 1.00 93.88 279 LEU A N 1
ATOM 1992 C CA . LEU A 1 279 ? 2.376 -16.477 1.629 1.00 93.88 279 LEU A CA 1
ATOM 1993 C C . LEU A 1 279 ? 2.579 -15.352 0.608 1.00 93.88 279 LEU A C 1
ATOM 1995 O O . LEU A 1 279 ? 3.425 -15.473 -0.274 1.00 93.88 279 LEU A O 1
ATOM 1999 N N . TYR A 1 280 ? 1.849 -14.243 0.740 1.00 93.88 280 TYR A N 1
ATOM 2000 C CA . TYR A 1 280 ? 2.002 -13.059 -0.104 1.00 93.88 280 TYR A CA 1
ATOM 2001 C C . TYR A 1 280 ? 3.468 -12.628 -0.164 1.00 93.88 280 TYR A C 1
ATOM 2003 O O . TYR A 1 280 ? 4.024 -12.417 -1.240 1.00 93.88 280 TYR A O 1
ATOM 2011 N N . THR A 1 281 ? 4.119 -12.563 0.993 1.00 88.31 281 THR A N 1
ATOM 2012 C CA . THR A 1 281 ? 5.468 -12.002 1.120 1.00 88.31 281 THR A CA 1
ATOM 2013 C C . THR A 1 281 ? 6.551 -12.946 0.628 1.00 88.31 281 THR A C 1
ATOM 2015 O O . THR A 1 281 ? 7.526 -12.492 0.028 1.00 88.31 281 THR A O 1
ATOM 2018 N N . THR A 1 282 ? 6.366 -14.253 0.826 1.00 86.81 282 THR A N 1
ATOM 2019 C CA . THR A 1 282 ? 7.292 -15.275 0.331 1.00 86.81 282 THR A CA 1
ATOM 2020 C C . THR A 1 282 ? 7.144 -15.479 -1.177 1.00 86.81 282 THR A C 1
ATOM 2022 O O . THR A 1 282 ? 8.134 -15.722 -1.866 1.00 86.81 282 THR A O 1
ATOM 2025 N N . ALA A 1 283 ? 5.932 -15.315 -1.714 1.00 90.94 283 ALA A N 1
ATOM 2026 C CA . ALA A 1 283 ? 5.647 -15.464 -3.135 1.00 90.94 283 ALA A CA 1
ATOM 2027 C C . ALA A 1 283 ? 5.962 -14.208 -3.964 1.00 90.94 283 ALA A C 1
ATOM 2029 O O . ALA A 1 283 ? 6.210 -14.340 -5.160 1.00 90.94 283 ALA A O 1
ATOM 2030 N N . LEU A 1 284 ? 5.985 -13.008 -3.368 1.00 89.44 284 LEU A N 1
ATOM 2031 C CA . LEU A 1 284 ? 6.018 -11.729 -4.096 1.00 89.44 284 LEU A CA 1
ATOM 2032 C C . LEU A 1 284 ? 7.119 -11.634 -5.164 1.00 89.44 284 LEU A C 1
ATOM 2034 O O . LEU A 1 284 ? 6.868 -11.131 -6.259 1.00 89.44 284 LEU A O 1
ATOM 2038 N N . ALA A 1 285 ? 8.324 -12.124 -4.860 1.00 84.19 285 ALA A N 1
ATOM 2039 C CA . ALA A 1 285 ? 9.463 -12.061 -5.774 1.00 84.19 285 ALA A CA 1
ATOM 2040 C C . ALA A 1 285 ? 9.435 -13.147 -6.868 1.00 84.19 285 ALA A C 1
ATOM 2042 O O . ALA A 1 285 ? 9.859 -12.888 -7.991 1.00 84.19 285 ALA A O 1
ATOM 2043 N N . ALA A 1 286 ? 8.944 -14.351 -6.553 1.00 87.44 286 ALA A N 1
ATOM 2044 C CA . ALA A 1 286 ? 9.056 -15.526 -7.426 1.00 87.44 286 ALA A CA 1
ATOM 2045 C C . ALA A 1 286 ? 7.768 -15.851 -8.202 1.00 87.44 286 ALA A C 1
ATOM 2047 O O . ALA A 1 286 ? 7.814 -16.328 -9.335 1.00 87.44 286 ALA A O 1
ATOM 2048 N N . ARG A 1 287 ? 6.607 -15.617 -7.587 1.00 93.00 287 ARG A N 1
ATOM 2049 C CA . ARG A 1 287 ? 5.271 -15.977 -8.077 1.00 93.00 287 ARG A CA 1
ATOM 2050 C C . ARG A 1 287 ? 4.292 -14.848 -7.769 1.00 93.00 287 ARG A C 1
ATOM 2052 O O . ARG A 1 287 ? 3.496 -14.917 -6.835 1.00 93.00 287 ARG A O 1
ATOM 2059 N N . TYR A 1 288 ? 4.371 -13.786 -8.572 1.00 93.38 288 TYR A N 1
ATOM 2060 C CA . TYR A 1 288 ? 3.537 -12.591 -8.411 1.00 93.38 288 TYR A CA 1
ATOM 2061 C C . TYR A 1 288 ? 2.032 -12.894 -8.498 1.00 93.38 288 TYR A C 1
ATOM 2063 O O . TYR A 1 288 ? 1.231 -12.242 -7.838 1.00 93.38 288 TYR A O 1
ATOM 2071 N N . ASP A 1 289 ? 1.653 -13.917 -9.264 1.00 95.94 289 ASP A N 1
ATOM 2072 C CA . ASP A 1 289 ? 0.296 -14.456 -9.335 1.00 95.94 289 ASP A CA 1
ATOM 2073 C C . ASP A 1 289 ? -0.180 -15.013 -7.985 1.00 95.94 289 ASP A C 1
ATOM 2075 O O . ASP A 1 289 ? -1.238 -14.618 -7.497 1.00 95.94 289 ASP A O 1
ATOM 2079 N N . LEU A 1 290 ? 0.629 -15.859 -7.336 1.00 96.31 290 LEU A N 1
ATOM 2080 C CA . LEU A 1 290 ? 0.314 -16.396 -6.007 1.00 96.31 290 LEU A CA 1
ATOM 2081 C C . LEU A 1 290 ? 0.266 -15.291 -4.953 1.00 96.31 290 LEU A C 1
ATOM 2083 O O . LEU A 1 290 ? -0.624 -15.295 -4.107 1.00 96.31 290 LEU A O 1
ATOM 2087 N N . ALA A 1 291 ? 1.179 -14.322 -5.029 1.00 95.19 291 ALA A N 1
ATOM 2088 C CA . ALA A 1 291 ? 1.166 -13.174 -4.137 1.00 95.19 291 ALA A CA 1
ATOM 2089 C C . ALA A 1 291 ? -0.139 -12.370 -4.287 1.00 95.19 291 ALA A C 1
ATOM 2091 O O . ALA A 1 291 ? -0.836 -12.130 -3.302 1.00 95.19 291 ALA A O 1
ATOM 2092 N N . CYS A 1 292 ? -0.528 -12.017 -5.515 1.00 95.81 292 CYS A N 1
ATOM 2093 C CA . CYS A 1 292 ? -1.778 -11.294 -5.762 1.00 95.81 292 CYS A CA 1
ATOM 2094 C C . CYS A 1 292 ? -3.008 -12.077 -5.282 1.00 95.81 292 CYS A C 1
ATOM 2096 O O . CYS A 1 292 ? -3.920 -11.474 -4.721 1.00 95.81 292 CYS A O 1
ATOM 2098 N N . GLY A 1 293 ? -3.024 -13.402 -5.457 1.00 96.50 293 GLY A N 1
ATOM 2099 C CA . GLY A 1 293 ? -4.105 -14.249 -4.954 1.00 96.50 293 GLY A CA 1
ATOM 2100 C C . GLY A 1 293 ? -4.165 -14.316 -3.433 1.00 96.50 293 GLY A C 1
ATOM 2101 O O . GLY A 1 293 ? -5.240 -14.155 -2.863 1.00 96.50 293 GLY A O 1
ATOM 2102 N N . ALA A 1 294 ? -3.022 -14.464 -2.765 1.00 97.06 294 ALA A N 1
ATOM 2103 C CA . ALA A 1 294 ? -2.960 -14.454 -1.309 1.00 97.06 294 ALA A CA 1
ATOM 2104 C C . ALA A 1 294 ? -3.421 -13.105 -0.731 1.00 97.06 294 ALA A C 1
ATOM 2106 O O . ALA A 1 294 ? -4.208 -13.073 0.209 1.00 97.06 294 ALA A O 1
ATOM 2107 N N . PHE A 1 295 ? -3.008 -11.990 -1.341 1.00 95.06 295 PHE A N 1
ATOM 2108 C CA . PHE A 1 295 ? -3.460 -10.659 -0.937 1.00 95.06 295 PHE A CA 1
ATOM 2109 C C . PHE A 1 295 ? -4.966 -10.456 -1.165 1.00 95.06 295 PHE A C 1
ATOM 2111 O O . PHE A 1 295 ? -5.660 -9.962 -0.280 1.00 95.06 295 PHE A O 1
ATOM 2118 N N . ALA A 1 296 ? -5.489 -10.870 -2.324 1.00 94.69 296 ALA A N 1
ATOM 2119 C CA . ALA A 1 296 ? -6.916 -10.777 -2.623 1.00 94.69 296 ALA A CA 1
ATOM 2120 C C . ALA A 1 296 ? -7.765 -11.633 -1.668 1.00 94.69 296 ALA A C 1
ATOM 2122 O O . ALA A 1 296 ? -8.799 -11.167 -1.195 1.00 94.69 296 ALA A O 1
ATOM 2123 N N . PHE A 1 297 ? -7.302 -12.842 -1.334 1.00 95.56 297 PHE A N 1
ATOM 2124 C CA . PHE A 1 297 ? -7.920 -13.684 -0.309 1.00 95.56 297 PHE A CA 1
ATOM 2125 C C . PHE A 1 297 ? -7.971 -12.963 1.042 1.00 95.56 297 PHE A C 1
ATOM 2127 O O . PHE A 1 297 ? -9.053 -12.834 1.615 1.00 95.56 297 PHE A O 1
ATOM 2134 N N . THR A 1 298 ? -6.831 -12.437 1.514 1.00 94.44 298 THR A N 1
ATOM 2135 C CA . THR A 1 298 ? -6.761 -11.679 2.771 1.00 94.44 298 THR A CA 1
ATOM 2136 C C . THR A 1 298 ? -7.775 -10.542 2.772 1.00 94.44 298 THR A C 1
ATOM 2138 O O . THR A 1 298 ? -8.551 -10.441 3.713 1.00 94.44 298 THR A O 1
ATOM 2141 N N . LEU A 1 299 ? -7.823 -9.730 1.709 1.00 90.38 299 LEU A N 1
ATOM 2142 C CA . LEU A 1 299 ? -8.748 -8.598 1.618 1.00 90.38 299 LEU A CA 1
ATOM 2143 C C . LEU A 1 299 ? -10.219 -9.012 1.731 1.00 90.38 299 LEU A C 1
ATOM 2145 O O . LEU A 1 299 ? -10.972 -8.346 2.437 1.00 90.38 299 LEU A O 1
ATOM 2149 N N . MET A 1 300 ? -10.634 -10.083 1.046 1.00 91.06 300 MET A N 1
ATOM 2150 C CA . MET A 1 300 ? -12.018 -10.574 1.120 1.00 91.06 300 MET A CA 1
ATOM 2151 C C . MET A 1 300 ? -12.368 -11.028 2.539 1.00 91.06 300 MET A C 1
ATOM 2153 O O . MET A 1 300 ? -13.418 -10.677 3.074 1.00 91.06 300 MET A O 1
ATOM 2157 N N . VAL A 1 301 ? -11.465 -11.788 3.159 1.00 91.25 301 VAL A N 1
ATOM 2158 C CA . VAL A 1 301 ? -11.675 -12.371 4.485 1.00 91.25 301 VAL A CA 1
ATOM 2159 C C . VAL A 1 301 ? -11.679 -11.297 5.573 1.00 91.25 301 VAL A C 1
ATOM 2161 O O . VAL A 1 301 ? -12.554 -11.317 6.437 1.00 91.25 301 VAL A O 1
ATOM 2164 N N . THR A 1 302 ? -10.746 -10.342 5.537 1.00 88.88 302 THR A N 1
ATOM 2165 C CA . THR A 1 302 ? -10.684 -9.270 6.542 1.00 88.88 302 THR A CA 1
ATOM 2166 C C . THR A 1 302 ? -11.857 -8.311 6.431 1.00 88.88 302 THR A C 1
ATOM 2168 O O . THR A 1 302 ? -12.367 -7.889 7.459 1.00 88.88 302 THR A O 1
ATOM 2171 N N . LEU A 1 303 ? -12.327 -8.007 5.218 1.00 86.44 303 LEU A N 1
ATOM 2172 C CA . LEU A 1 303 ? -13.529 -7.192 5.036 1.00 86.44 303 LEU A CA 1
ATOM 2173 C C . LEU A 1 303 ? -14.763 -7.847 5.646 1.00 86.44 303 LEU A C 1
ATOM 2175 O O . LEU A 1 303 ? -15.478 -7.221 6.423 1.00 86.44 303 LEU A O 1
ATOM 2179 N N . ALA A 1 304 ? -14.983 -9.123 5.330 1.00 87.50 304 ALA A N 1
ATOM 2180 C CA . ALA A 1 304 ? -16.093 -9.867 5.900 1.00 87.50 304 ALA A CA 1
ATOM 2181 C C . ALA A 1 304 ? -15.984 -9.953 7.429 1.00 87.50 304 ALA A C 1
ATOM 2183 O O . ALA A 1 304 ? -16.984 -9.809 8.126 1.00 87.50 304 ALA A O 1
ATOM 2184 N N . ALA A 1 305 ? -14.769 -10.118 7.965 1.00 86.31 305 ALA A N 1
ATOM 2185 C CA . ALA A 1 305 ? -14.525 -10.108 9.407 1.00 86.31 305 ALA A CA 1
ATOM 2186 C C . ALA A 1 305 ? -14.760 -8.728 10.054 1.00 86.31 305 ALA A C 1
ATOM 2188 O O . ALA A 1 305 ? -15.048 -8.662 11.246 1.00 86.31 305 ALA A O 1
ATOM 2189 N N . GLN A 1 306 ? -14.650 -7.643 9.283 1.00 83.38 306 GLN A N 1
ATOM 2190 C CA . GLN A 1 306 ? -14.957 -6.267 9.694 1.00 83.38 306 GLN A CA 1
ATOM 2191 C C . GLN A 1 306 ? -16.439 -5.898 9.514 1.00 83.38 306 GLN A C 1
ATOM 2193 O O . GLN A 1 306 ? -16.823 -4.774 9.823 1.00 83.38 306 GLN A O 1
ATOM 2198 N N . GLY A 1 307 ? -17.278 -6.830 9.050 1.00 83.62 307 GLY A N 1
ATOM 2199 C CA . GLY A 1 307 ? -18.718 -6.621 8.884 1.00 83.62 307 GLY A CA 1
ATOM 2200 C C . GLY A 1 307 ? -19.139 -6.106 7.505 1.00 83.62 307 GLY A C 1
ATOM 2201 O O . GLY A 1 307 ? -20.314 -5.806 7.305 1.00 83.62 307 GLY A O 1
ATOM 2202 N N . GLU A 1 308 ? -18.220 -6.015 6.538 1.00 86.56 308 GLU A N 1
ATOM 2203 C CA . GLU A 1 308 ? -18.581 -5.685 5.159 1.00 86.56 308 GLU A CA 1
ATOM 2204 C C . GLU A 1 308 ? -19.161 -6.921 4.462 1.00 86.56 308 GLU A C 1
ATOM 2206 O O . GLU A 1 308 ? -18.486 -7.933 4.245 1.00 86.56 308 GLU A O 1
ATOM 2211 N N . HIS A 1 309 ? -20.441 -6.838 4.114 1.00 79.69 309 HIS A N 1
ATOM 2212 C CA . HIS A 1 309 ? -21.215 -7.943 3.543 1.00 79.69 309 HIS A CA 1
ATOM 2213 C C . HIS A 1 309 ? -21.850 -7.586 2.197 1.00 79.69 309 HIS A C 1
ATOM 2215 O O . HIS A 1 309 ? -22.545 -8.405 1.590 1.00 79.69 309 HIS A O 1
ATOM 2221 N N . SER A 1 310 ? -21.605 -6.376 1.697 1.00 86.06 310 SER A N 1
ATOM 2222 C CA . SER A 1 310 ? -22.082 -5.939 0.399 1.00 86.06 310 SER A CA 1
ATOM 2223 C C . SER A 1 310 ? -21.352 -6.694 -0.702 1.00 86.06 310 SER A C 1
ATOM 2225 O O . SER A 1 310 ? -20.193 -6.420 -1.022 1.00 86.06 310 SER A O 1
ATOM 2227 N N . LEU A 1 311 ? -22.071 -7.606 -1.361 1.00 83.44 311 LEU A N 1
ATOM 2228 C CA . LEU A 1 311 ? -21.586 -8.257 -2.579 1.00 83.44 311 LEU A CA 1
ATOM 2229 C C . LEU A 1 311 ? -21.159 -7.230 -3.634 1.00 83.44 311 LEU A C 1
ATOM 2231 O O . LEU A 1 311 ? -20.222 -7.493 -4.377 1.00 83.44 311 LEU A O 1
ATOM 2235 N N . ALA A 1 312 ? -21.789 -6.051 -3.670 1.00 85.81 312 ALA A N 1
ATOM 2236 C CA . ALA A 1 312 ? -21.405 -4.976 -4.577 1.00 85.81 312 ALA A CA 1
ATOM 2237 C C . ALA A 1 312 ? -20.010 -4.412 -4.257 1.00 85.81 312 ALA A C 1
ATOM 2239 O O . ALA A 1 312 ? -19.227 -4.206 -5.178 1.00 85.81 312 ALA A O 1
ATOM 2240 N N . VAL A 1 313 ? -19.675 -4.199 -2.978 1.00 85.88 313 VAL A N 1
ATOM 2241 C CA . VAL A 1 313 ? -18.334 -3.738 -2.558 1.00 85.88 313 VAL A CA 1
ATOM 2242 C C . VAL A 1 313 ? -17.287 -4.827 -2.814 1.00 85.88 313 VAL A C 1
ATOM 2244 O O . VAL A 1 313 ? -16.219 -4.556 -3.365 1.00 85.88 313 VAL A O 1
ATOM 2247 N N . LEU A 1 314 ? -17.599 -6.083 -2.482 1.00 81.81 314 LEU A N 1
ATOM 2248 C CA . LEU A 1 314 ? -16.689 -7.211 -2.710 1.00 81.81 314 LEU A CA 1
ATOM 2249 C C . LEU A 1 314 ? -16.423 -7.441 -4.205 1.00 81.81 314 LEU A C 1
ATOM 2251 O O . LEU A 1 314 ? -15.273 -7.611 -4.615 1.00 81.81 314 LEU A O 1
ATOM 2255 N N . ALA A 1 315 ? -17.472 -7.393 -5.029 1.00 85.50 315 ALA A N 1
ATOM 2256 C CA . ALA A 1 315 ? -17.354 -7.492 -6.477 1.00 85.50 315 ALA A CA 1
ATOM 2257 C C . ALA A 1 315 ? -16.592 -6.297 -7.062 1.00 85.50 315 ALA A C 1
ATOM 2259 O O . ALA A 1 315 ? -15.740 -6.512 -7.926 1.00 85.50 315 ALA A O 1
ATOM 2260 N N . ALA A 1 316 ? -16.841 -5.073 -6.569 1.00 88.50 316 ALA A N 1
ATOM 2261 C CA . ALA A 1 316 ? -16.119 -3.864 -6.971 1.00 88.50 316 ALA A CA 1
ATOM 2262 C C . ALA A 1 316 ? -14.607 -4.050 -6.859 1.00 88.50 316 ALA A C 1
ATOM 2264 O O . ALA A 1 316 ? -13.889 -3.907 -7.846 1.00 88.50 316 ALA A O 1
ATOM 2265 N N . ARG A 1 317 ? -14.124 -4.523 -5.707 1.00 84.81 317 ARG A N 1
ATOM 2266 C CA . ARG A 1 317 ? -12.691 -4.779 -5.493 1.00 84.81 317 ARG A CA 1
ATOM 2267 C C . ARG A 1 317 ? -12.093 -5.757 -6.493 1.00 84.81 317 ARG A C 1
ATOM 2269 O O . ARG A 1 317 ? -10.944 -5.580 -6.906 1.00 84.81 317 ARG A O 1
ATOM 2276 N N . ALA A 1 318 ? -12.847 -6.780 -6.886 1.00 87.94 318 ALA A N 1
ATOM 2277 C CA . ALA A 1 318 ? -12.394 -7.739 -7.878 1.00 87.94 318 ALA A CA 1
ATOM 2278 C C . ALA A 1 318 ? -12.304 -7.092 -9.266 1.00 87.94 318 ALA A C 1
ATOM 2280 O O . ALA A 1 318 ? -11.222 -7.062 -9.856 1.00 87.94 318 ALA A O 1
ATOM 2281 N N . TRP A 1 319 ? -13.409 -6.552 -9.785 1.00 93.19 319 TRP A N 1
ATOM 2282 C CA . TRP A 1 319 ? -13.455 -6.084 -11.171 1.00 93.19 319 TRP A CA 1
ATOM 2283 C C . TRP A 1 319 ? -12.674 -4.779 -11.383 1.00 93.19 319 TRP A C 1
ATOM 2285 O O . TRP A 1 319 ? -12.007 -4.644 -12.407 1.00 93.19 319 TRP A O 1
ATOM 2295 N N . GLU A 1 320 ? -12.649 -3.866 -10.409 1.00 94.88 320 GLU A N 1
ATOM 2296 C CA . GLU A 1 320 ? -11.875 -2.620 -10.489 1.00 94.88 320 GLU A CA 1
ATOM 2297 C C . GLU A 1 320 ? -10.366 -2.901 -10.432 1.00 94.88 320 GLU A C 1
ATOM 2299 O O . GLU A 1 320 ? -9.580 -2.294 -11.161 1.00 94.88 320 GLU A O 1
ATOM 2304 N N . THR A 1 321 ? -9.938 -3.917 -9.674 1.00 93.31 321 THR A N 1
ATOM 2305 C CA . THR A 1 321 ? -8.547 -4.400 -9.732 1.00 93.31 321 THR A CA 1
ATOM 2306 C C . THR A 1 321 ? -8.195 -4.944 -11.122 1.00 93.31 321 THR A C 1
ATOM 2308 O O . THR A 1 321 ? -7.092 -4.698 -11.624 1.00 93.31 321 THR A O 1
ATOM 2311 N N . LEU A 1 322 ? -9.112 -5.680 -11.766 1.00 95.62 322 LEU A N 1
ATOM 2312 C CA . LEU A 1 322 ? -8.919 -6.168 -13.138 1.00 95.62 322 LEU A CA 1
ATOM 2313 C C . LEU A 1 322 ? -8.855 -5.007 -14.137 1.00 95.62 322 LEU A C 1
ATOM 2315 O O . LEU A 1 322 ? -7.969 -4.987 -14.991 1.00 95.62 322 LEU A O 1
ATOM 2319 N N . LEU A 1 323 ? -9.738 -4.019 -13.994 1.00 97.06 323 LEU A N 1
ATOM 2320 C CA . LEU A 1 323 ? -9.768 -2.798 -14.796 1.00 97.06 323 LEU A CA 1
ATOM 2321 C C . LEU A 1 323 ? -8.436 -2.041 -14.714 1.00 97.06 323 LEU A C 1
ATOM 2323 O O . LEU A 1 323 ? -7.834 -1.741 -15.745 1.00 97.06 323 LEU A O 1
ATOM 2327 N N . GLY A 1 324 ? -7.925 -1.800 -13.506 1.00 97.06 324 GLY A N 1
ATOM 2328 C CA . GLY A 1 324 ? -6.639 -1.133 -13.311 1.00 97.06 324 GLY A CA 1
ATOM 2329 C C . GLY A 1 324 ? -5.473 -1.877 -13.968 1.00 97.06 324 GLY A C 1
ATOM 2330 O O . GLY A 1 324 ? -4.648 -1.279 -14.663 1.00 97.06 324 GLY A O 1
ATOM 2331 N N . ALA A 1 325 ? -5.432 -3.206 -13.828 1.00 96.44 325 ALA A N 1
ATOM 2332 C CA . ALA A 1 325 ? -4.438 -4.032 -14.512 1.00 96.44 325 ALA A CA 1
ATOM 2333 C C . ALA A 1 325 ? -4.583 -3.962 -16.046 1.00 96.44 325 ALA A C 1
ATOM 2335 O O . ALA A 1 325 ? -3.575 -3.931 -16.757 1.00 96.44 325 ALA A O 1
ATOM 2336 N N . ALA A 1 326 ? -5.811 -3.907 -16.568 1.00 97.38 326 ALA A N 1
ATOM 2337 C CA . ALA A 1 326 ? -6.076 -3.763 -17.997 1.00 97.38 326 ALA A CA 1
ATOM 2338 C C . ALA A 1 326 ? -5.574 -2.415 -18.536 1.00 97.38 326 ALA A C 1
ATOM 2340 O O . ALA A 1 326 ? -4.870 -2.394 -19.549 1.00 97.38 326 ALA A O 1
ATOM 2341 N N . ILE A 1 327 ? -5.846 -1.313 -17.832 1.00 97.56 327 ILE A N 1
ATOM 2342 C CA . ILE A 1 327 ? -5.372 0.034 -18.192 1.00 97.56 327 ILE A CA 1
ATOM 2343 C C . ILE A 1 327 ? -3.840 0.065 -18.264 1.00 97.56 327 ILE A C 1
ATOM 2345 O O . ILE A 1 327 ? -3.279 0.490 -19.277 1.00 97.56 327 ILE A O 1
ATOM 2349 N N . ALA A 1 328 ? -3.145 -0.470 -17.255 1.00 96.62 328 ALA A N 1
ATOM 2350 C CA . ALA A 1 328 ? -1.682 -0.543 -17.261 1.00 96.62 328 ALA A CA 1
ATOM 2351 C C . ALA A 1 328 ? -1.129 -1.318 -18.468 1.00 96.62 328 ALA A C 1
ATOM 2353 O O . ALA A 1 328 ? -0.145 -0.906 -19.092 1.00 96.62 328 ALA A O 1
ATOM 2354 N N . MET A 1 329 ? -1.773 -2.431 -18.830 1.00 97.00 329 MET A N 1
ATOM 2355 C CA . MET A 1 329 ? -1.390 -3.223 -19.997 1.00 97.00 329 MET A CA 1
ATOM 2356 C C . MET A 1 329 ? -1.639 -2.498 -21.324 1.00 97.00 329 MET A C 1
ATOM 2358 O O . MET A 1 329 ? -0.823 -2.619 -22.241 1.00 97.00 329 MET A O 1
ATOM 2362 N N . ILE A 1 330 ? -2.734 -1.746 -21.441 1.00 96.88 330 ILE A N 1
ATOM 2363 C CA . ILE A 1 330 ? -3.024 -0.919 -22.619 1.00 96.88 330 ILE A CA 1
ATOM 2364 C C . ILE A 1 330 ? -1.950 0.160 -22.765 1.00 96.88 330 ILE A C 1
ATOM 2366 O O . ILE A 1 330 ? -1.326 0.250 -23.823 1.00 96.88 330 ILE A O 1
ATOM 2370 N N . LEU A 1 331 ? -1.654 0.901 -21.693 1.00 95.50 331 LEU A N 1
ATOM 2371 C CA . LEU A 1 331 ? -0.596 1.916 -21.686 1.00 95.50 331 LEU A CA 1
ATOM 2372 C C . LEU A 1 331 ? 0.760 1.325 -22.088 1.00 95.50 331 LEU A C 1
ATOM 2374 O O . LEU A 1 331 ? 1.467 1.890 -22.921 1.00 95.50 331 LEU A O 1
ATOM 2378 N N . ALA A 1 332 ? 1.100 0.143 -21.570 1.00 93.31 332 ALA A N 1
ATOM 2379 C CA . ALA A 1 332 ? 2.327 -0.552 -21.944 1.00 93.31 332 ALA A CA 1
ATOM 2380 C C . ALA A 1 332 ? 2.383 -0.890 -23.443 1.00 93.31 332 ALA A C 1
ATOM 2382 O O . ALA A 1 332 ? 3.430 -0.725 -24.074 1.00 93.31 332 ALA A O 1
ATOM 2383 N N . ARG A 1 333 ? 1.272 -1.343 -24.039 1.00 93.88 333 ARG A N 1
ATOM 2384 C CA . ARG A 1 333 ? 1.201 -1.618 -25.485 1.00 93.88 333 ARG A CA 1
ATOM 2385 C C . ARG A 1 333 ? 1.376 -0.351 -26.311 1.00 93.88 333 ARG A C 1
ATOM 2387 O O . ARG A 1 333 ? 2.144 -0.378 -27.269 1.00 93.88 333 ARG A O 1
ATOM 2394 N N . VAL A 1 334 ? 0.722 0.742 -25.923 1.00 92.88 334 VAL A N 1
ATOM 2395 C CA . VAL A 1 334 ? 0.855 2.040 -26.601 1.00 92.88 334 VAL A CA 1
ATOM 2396 C C . VAL A 1 334 ? 2.311 2.506 -26.572 1.00 92.88 334 VAL A C 1
ATOM 2398 O O . VAL A 1 334 ? 2.887 2.767 -27.627 1.00 92.88 334 VAL A O 1
ATOM 2401 N N . LEU A 1 335 ? 2.952 2.502 -25.400 1.00 89.31 335 LEU A N 1
ATOM 2402 C CA . LEU A 1 335 ? 4.364 2.880 -25.265 1.00 89.31 335 LEU A CA 1
ATOM 2403 C C . LEU A 1 335 ? 5.290 1.991 -26.100 1.00 89.31 335 LEU A C 1
ATOM 2405 O O . LEU A 1 335 ? 6.210 2.492 -26.746 1.00 89.31 335 LEU A O 1
ATOM 2409 N N . ARG A 1 336 ? 5.033 0.677 -26.147 1.00 89.81 336 ARG A N 1
ATOM 2410 C CA . ARG A 1 336 ? 5.791 -0.243 -27.006 1.00 89.81 336 ARG A CA 1
ATOM 2411 C C . ARG A 1 336 ? 5.696 0.158 -28.479 1.00 89.81 336 ARG A C 1
ATOM 2413 O O . ARG A 1 336 ? 6.723 0.203 -29.149 1.00 89.81 336 ARG A O 1
ATOM 2420 N N . VAL A 1 337 ? 4.492 0.442 -28.976 1.00 90.00 337 VAL A N 1
ATOM 2421 C CA . VAL A 1 337 ? 4.273 0.845 -30.376 1.00 90.00 337 VAL A CA 1
ATOM 2422 C C . VAL A 1 337 ? 4.992 2.159 -30.685 1.00 90.00 337 VAL A C 1
ATOM 2424 O O . VAL A 1 337 ? 5.663 2.255 -31.711 1.00 90.00 337 VAL A O 1
ATOM 2427 N N . LEU A 1 338 ? 4.904 3.146 -29.792 1.00 88.56 338 LEU A N 1
ATOM 2428 C CA . LEU A 1 338 ? 5.566 4.441 -29.970 1.00 88.56 338 LEU A CA 1
ATOM 2429 C C . LEU A 1 338 ? 7.094 4.307 -30.030 1.00 88.56 338 LEU A C 1
ATOM 2431 O O . LEU A 1 338 ? 7.721 4.903 -30.903 1.00 88.56 338 LEU A O 1
ATOM 2435 N N . ARG A 1 339 ? 7.691 3.474 -29.167 1.00 87.25 339 ARG A N 1
ATOM 2436 C CA . ARG A 1 339 ? 9.142 3.212 -29.184 1.00 87.25 339 ARG A CA 1
ATOM 2437 C C . ARG A 1 339 ? 9.602 2.555 -30.483 1.00 87.25 339 ARG A C 1
ATOM 2439 O O . ARG A 1 339 ? 10.609 2.970 -31.043 1.00 87.25 339 ARG A O 1
ATOM 2446 N N . VAL A 1 340 ? 8.851 1.571 -30.982 1.00 88.56 340 VAL A N 1
ATOM 2447 C CA . VAL A 1 340 ? 9.163 0.904 -32.259 1.00 88.56 340 VAL A CA 1
ATOM 2448 C C . VAL A 1 340 ? 9.094 1.893 -33.424 1.00 88.56 340 VAL A C 1
ATOM 2450 O O . VAL A 1 340 ? 9.988 1.903 -34.265 1.00 88.56 340 VAL A O 1
ATOM 2453 N N . ARG A 1 341 ? 8.074 2.763 -33.460 1.00 89.19 341 ARG A N 1
ATOM 2454 C CA . ARG A 1 341 ? 7.942 3.792 -34.506 1.00 89.19 341 ARG A CA 1
ATOM 2455 C C . ARG A 1 341 ? 9.080 4.808 -34.475 1.00 89.19 341 ARG A C 1
ATOM 2457 O O . ARG A 1 341 ? 9.578 5.172 -35.532 1.00 89.19 341 ARG A O 1
ATOM 2464 N N . ARG A 1 342 ? 9.503 5.242 -33.285 1.00 88.44 342 ARG A N 1
ATOM 2465 C CA . ARG A 1 342 ? 10.627 6.174 -33.131 1.00 88.44 342 ARG A CA 1
ATOM 2466 C C . ARG A 1 342 ? 11.938 5.566 -33.629 1.00 88.44 342 ARG A C 1
ATOM 2468 O O . ARG A 1 342 ? 12.620 6.201 -34.418 1.00 88.44 342 ARG A O 1
ATOM 2475 N N . ALA A 1 343 ? 12.224 4.319 -33.253 1.00 86.06 343 ALA A N 1
ATOM 2476 C CA . ALA A 1 343 ? 13.410 3.608 -33.731 1.00 86.06 343 ALA A CA 1
ATOM 2477 C C . ALA A 1 343 ? 13.406 3.416 -35.260 1.00 86.06 343 ALA A C 1
ATOM 2479 O O . ALA A 1 343 ? 14.448 3.519 -35.894 1.00 86.06 343 ALA A O 1
ATOM 2480 N N . ALA A 1 344 ? 12.237 3.173 -35.862 1.00 84.69 344 ALA A N 1
ATOM 2481 C CA . ALA A 1 344 ? 12.106 3.077 -37.316 1.00 84.69 344 ALA A CA 1
ATOM 2482 C C . ALA A 1 344 ? 12.270 4.437 -38.025 1.00 84.69 344 ALA A C 1
ATOM 2484 O O . ALA A 1 344 ? 12.790 4.482 -39.133 1.00 84.69 344 ALA A O 1
ATOM 2485 N N . GLY A 1 345 ? 11.838 5.534 -37.393 1.00 82.06 345 GLY A N 1
ATOM 2486 C CA . GLY A 1 345 ? 11.993 6.895 -37.918 1.00 82.06 345 GLY A CA 1
ATOM 2487 C C . GLY A 1 345 ? 13.418 7.443 -37.805 1.00 82.06 345 GLY A C 1
ATOM 2488 O O . GLY A 1 345 ? 13.851 8.171 -38.687 1.00 82.06 345 GLY A O 1
ATOM 2489 N N . GLU A 1 346 ? 14.161 7.060 -36.763 1.00 73.81 346 GLU A N 1
ATOM 2490 C CA . GLU A 1 346 ? 15.590 7.383 -36.595 1.00 73.81 346 GLU A CA 1
ATOM 2491 C C . GLU A 1 346 ? 16.501 6.539 -37.517 1.00 73.81 346 GLU A C 1
ATOM 2493 O O . GLU A 1 346 ? 17.670 6.865 -37.684 1.00 73.81 346 GLU A O 1
ATOM 2498 N N . ALA A 1 347 ? 15.967 5.477 -38.136 1.00 65.31 347 ALA A N 1
ATOM 2499 C CA . ALA A 1 347 ? 16.658 4.617 -39.103 1.00 65.31 347 ALA A CA 1
ATOM 2500 C C . ALA A 1 347 ? 16.324 4.940 -40.581 1.00 65.31 347 ALA A C 1
ATOM 2502 O O . ALA A 1 347 ? 16.715 4.184 -41.473 1.00 65.31 347 ALA A O 1
ATOM 2503 N N . GLY A 1 348 ? 15.578 6.021 -40.843 1.00 50.41 348 GLY A N 1
ATOM 2504 C CA . GLY A 1 348 ? 15.373 6.575 -42.189 1.00 50.41 348 GLY A CA 1
ATOM 2505 C C . GLY A 1 348 ? 16.570 7.435 -42.633 1.00 50.41 348 GLY A C 1
ATOM 2506 O O . GLY A 1 348 ? 17.240 7.975 -41.759 1.00 50.41 348 GLY A O 1
ATOM 2507 N N . PRO A 1 349 ? 16.842 7.519 -43.951 1.00 49.09 349 PRO A N 1
ATOM 2508 C CA . PRO A 1 349 ? 18.160 7.786 -44.549 1.00 49.09 349 PRO A CA 1
ATOM 2509 C C . PRO A 1 349 ? 18.852 9.088 -44.140 1.00 49.09 349 PRO A C 1
ATOM 2511 O O . PRO A 1 349 ? 18.151 10.115 -43.979 1.00 49.09 349 PRO A O 1
#

Foldseek 3Di:
DDPVVVVVVLVLQLLLLLVLLLQLLVQLLVLLLVLCVVVVHDPVLSVVLSVLLSVQLNLLSLLQPAPDLVRSLVLSLLLLVLLLQLLLQLQEQLVVQVVVDDLRSLLSLLQLLLQCQQLLQVPSSSNSSSPSSNVSNLVSVVSVHHNVCSVSSVSSSVSSSVSNSVSSVVRPDPPPPDDDDDDGDRGDPNVLSNVLSVLLSVLLVVLSVVCVVPPQPRSSLLSVLQSVLRDSALVSSLVLLVLLLLLLVLLLVVLVVCLVVCVVPVVVLVVLLSVLSSQLSSCVPPRVSSNSSSNNSSVSSVCSNVVNDPPSVSVSSNVSSNNSSVSNSVSNVVVVVVVVVVVVVVPDD

Secondary structure (DSSP, 8-state):
---HHHHHHHHHHHHHHHHHHHHHHHHHHHHHHHHHHHTT--HHHHHHHHHHHHHHHHHHHHH---SSHHHHHHHHHHHHHHHHHHHHHHHHHHHHHGGG-SSGGGGGHHHHHHHHHHGGGGHHHHHHHHHHHHHHHHHHHHTT--GGGHHHHHHHHHHHHHHHHHHHHHH-----S-SPPPPPPPPPPHHHHHHHHHHHHHHHHHHHHHHHHH--S-HHHHHHHHHHH--SSHHHHHHHHHHHHHHHHHHHHHHHHHHHHHHH-HHHHHHHHHHHHHHHHHHTTT-HHHHHHHHHHHHHHHHHHTT---HHHHHHHHHHHHHHHHHHHHHHHHHHHHHHHHHHHHT--

Mean predicted aligned error: 5.3 Å

Radius of gyration: 20.4 Å; Cα contacts (8 Å, |Δi|>4): 574; chains: 1; bounding box: 52×53×72 Å

Nearest PDB structures (foldseek):
  6kkl-assembly1_A  TM=2.337E-01  e=2.567E+00  Escherichia coli K-12
  6ujw-assembly1_A  TM=1.252E-01  e=2.567E+00  Mus musculus